Protein AF-A0A6A7KTM0-F1 (afdb_monomer_lite)
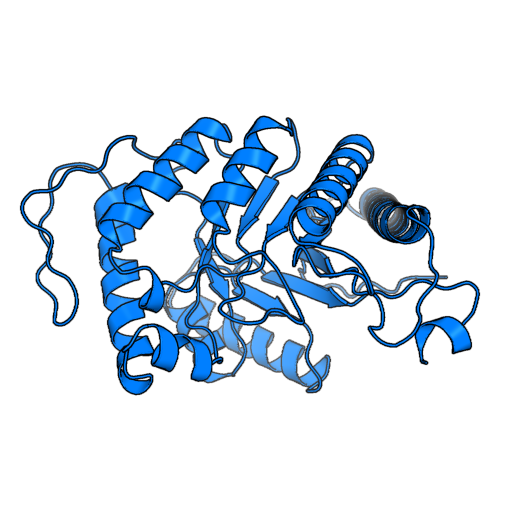
pLDDT: mean 84.03, std 19.93, range [20.64, 98.75]

Foldseek 3Di:
DDDDDDPDAEAEAEEADDDLPDQDDDLVQLLVSLLVQLVVQVVVCVVQVVPDPDDDRDHAYHYEDQLFDHVVGDSVVSLVSRVVSLLSNLVSPHAEYEYEADDPDNRTHPRPPVLVSQLVSLQVHDGHAYEHLEDQQLLPLALLVVLQSQQVSLVSNVLSYAYEYENDPPVVRCVVSVHHSVCSVVSRVQSVVNSLVQQCFAFDWDDDPRDTDDRDHHPPHHPDPSHRQYAYEDDDLVRLLVCLLVLHAYEYEADPVHDVRVVVSLVSSQVSNVVNVHPDRGHYYYYYHDFDDPDPVSRVD

Radius of gyration: 19.6 Å; chains: 1; bounding box: 48×55×48 Å

Secondary structure (DSSP, 8-state):
------SS--EEEEEEPPPTT-----THHHHHHHHHHHHHHHHHHHHHHTT-SS---PPPEEEEE--BPPTT--HHHHHHHHHHHHHHHHHHT-SEEEE----S-TTTB--S-HHHHHHHHHHH-SSSEEEEEEEEGGGSS-HHHHHHHHHHHHHHTTS-EEEEEE--S-HHHHHHTT--GGGHHHHHHHHHHHHHHHHH-S-EEEE-SS-EEEEE--SSPPSSSSSS-EEEE--SHHHHHHHHHTTPPEEEE--TTHHHHHHHHHHHHHHHHHHTT-STT--EEEEEEE---SSHHHHH-

Structure (mmCIF, N/CA/C/O backbone):
data_AF-A0A6A7KTM0-F1
#
_entry.id   AF-A0A6A7KTM0-F1
#
loop_
_atom_site.group_PDB
_atom_site.id
_atom_site.type_symbol
_atom_site.label_atom_id
_atom_site.label_alt_id
_atom_site.label_comp_id
_atom_site.label_asym_id
_atom_site.label_entity_id
_atom_site.label_seq_id
_atom_site.pdbx_PDB_ins_code
_atom_site.Cartn_x
_atom_site.Cartn_y
_atom_site.Cartn_z
_atom_site.occupancy
_atom_site.B_iso_or_equiv
_atom_site.auth_seq_id
_atom_site.auth_comp_id
_atom_site.auth_asym_id
_atom_site.auth_atom_id
_atom_site.pdbx_PDB_model_num
ATOM 1 N N . MET A 1 1 ? 16.188 -23.311 -17.136 1.00 28.25 1 MET A N 1
ATOM 2 C CA . MET A 1 1 ? 16.601 -22.855 -15.789 1.00 28.25 1 MET A CA 1
ATOM 3 C C . MET A 1 1 ? 15.693 -23.553 -14.777 1.00 28.25 1 MET A C 1
ATOM 5 O O . MET A 1 1 ? 14.488 -23.509 -14.976 1.00 28.25 1 MET A O 1
ATOM 9 N N . ARG A 1 2 ? 16.227 -24.317 -13.809 1.00 20.64 2 ARG A N 1
ATOM 10 C CA . ARG A 1 2 ? 15.419 -25.049 -12.807 1.00 20.64 2 ARG A CA 1
ATOM 11 C C . ARG A 1 2 ? 15.256 -24.177 -11.564 1.00 20.64 2 ARG A C 1
ATOM 13 O O . ARG A 1 2 ? 16.255 -23.696 -11.040 1.00 20.64 2 ARG A O 1
ATOM 20 N N . PHE A 1 3 ? 14.024 -23.993 -11.103 1.00 29.94 3 PHE A N 1
ATOM 21 C CA . PHE A 1 3 ? 13.733 -23.309 -9.847 1.00 29.94 3 PHE A CA 1
ATOM 22 C C . PHE A 1 3 ? 13.678 -24.334 -8.712 1.00 29.94 3 PHE A C 1
ATOM 24 O O . PHE A 1 3 ? 13.086 -25.397 -8.871 1.00 29.94 3 PHE A O 1
ATOM 31 N N . PHE A 1 4 ? 14.301 -24.022 -7.576 1.00 23.64 4 PHE A N 1
ATOM 32 C CA . PHE A 1 4 ? 14.143 -24.782 -6.337 1.00 23.64 4 PHE A CA 1
ATOM 33 C C . PHE A 1 4 ? 13.301 -23.947 -5.373 1.00 23.64 4 PHE A C 1
ATOM 35 O O . PHE A 1 4 ? 13.780 -22.959 -4.818 1.00 23.64 4 PHE A O 1
ATOM 42 N N . PHE A 1 5 ? 12.039 -24.332 -5.186 1.00 33.81 5 PHE A N 1
ATOM 43 C CA . PHE A 1 5 ? 11.147 -23.711 -4.210 1.00 33.81 5 PHE A CA 1
ATOM 44 C C . PHE A 1 5 ? 11.189 -24.518 -2.907 1.00 33.81 5 PHE A C 1
ATOM 46 O O . PHE A 1 5 ? 10.814 -25.689 -2.872 1.00 33.81 5 PHE A O 1
ATOM 53 N N . GLY A 1 6 ? 11.695 -23.910 -1.830 1.00 28.23 6 GLY A N 1
ATOM 54 C CA . GLY A 1 6 ? 11.685 -24.520 -0.497 1.00 28.23 6 GLY A CA 1
ATOM 55 C C . GLY A 1 6 ? 10.266 -24.613 0.096 1.00 28.23 6 GLY A C 1
ATOM 56 O O . GLY A 1 6 ? 9.361 -23.919 -0.358 1.00 28.23 6 GLY A O 1
ATOM 57 N N . PRO A 1 7 ? 10.048 -25.409 1.158 1.00 26.20 7 PRO A N 1
ATOM 58 C CA . PRO A 1 7 ? 8.715 -25.716 1.705 1.00 26.20 7 PRO A CA 1
ATOM 59 C C . PRO A 1 7 ? 8.007 -24.557 2.449 1.00 26.20 7 PRO A C 1
ATOM 61 O O . PRO A 1 7 ? 6.988 -24.777 3.107 1.00 26.20 7 PRO A O 1
ATOM 64 N N . ARG A 1 8 ? 8.527 -23.321 2.396 1.00 31.52 8 ARG A N 1
ATOM 65 C CA . ARG A 1 8 ? 8.018 -22.169 3.167 1.00 31.52 8 ARG A CA 1
ATOM 66 C C . ARG A 1 8 ? 7.012 -21.345 2.339 1.00 31.52 8 ARG A C 1
ATOM 68 O O . ARG A 1 8 ? 7.234 -21.096 1.161 1.00 31.52 8 ARG A O 1
ATOM 75 N N . ARG A 1 9 ? 5.916 -20.895 2.972 1.00 34.28 9 ARG A N 1
ATOM 76 C CA . ARG A 1 9 ? 4.866 -20.045 2.370 1.00 34.28 9 ARG A CA 1
ATOM 77 C C . ARG A 1 9 ? 5.417 -18.667 1.985 1.00 34.28 9 ARG A C 1
ATOM 79 O O . ARG A 1 9 ? 5.757 -17.889 2.876 1.00 34.28 9 ARG A O 1
ATOM 86 N N . PHE A 1 10 ? 5.433 -18.360 0.692 1.00 32.88 10 PHE A N 1
ATOM 87 C CA . PHE A 1 10 ? 5.692 -17.025 0.154 1.00 32.88 10 PHE A CA 1
ATOM 88 C C . PHE A 1 10 ? 4.704 -16.747 -0.973 1.00 32.88 10 PHE A C 1
ATOM 90 O O . PHE A 1 10 ? 4.411 -17.648 -1.747 1.00 32.88 10 PHE A O 1
ATOM 97 N N . HIS A 1 11 ? 4.228 -15.514 -1.099 1.00 38.28 11 HIS A N 1
ATOM 98 C CA . HIS A 1 11 ? 3.682 -15.018 -2.358 1.00 38.28 11 HIS A CA 1
ATOM 99 C C . HIS A 1 11 ? 4.788 -14.226 -3.061 1.00 38.28 11 HIS A C 1
ATOM 101 O O . HIS A 1 11 ? 5.391 -13.343 -2.443 1.00 38.28 11 HIS A O 1
ATOM 107 N N . LEU A 1 12 ? 5.098 -14.564 -4.314 1.00 45.56 12 LEU A N 1
ATOM 108 C CA . LEU A 1 12 ? 6.232 -13.988 -5.032 1.00 45.56 12 LEU A CA 1
ATOM 109 C C . LEU A 1 12 ? 5.765 -12.808 -5.877 1.00 45.56 12 LEU A C 1
ATOM 111 O O . LEU A 1 12 ? 4.968 -12.951 -6.801 1.00 45.56 12 LEU A O 1
ATOM 115 N N . ILE A 1 13 ? 6.300 -11.634 -5.573 1.00 47.12 13 ILE A N 1
ATOM 116 C CA . ILE A 1 13 ? 6.069 -10.432 -6.360 1.00 47.12 13 ILE A CA 1
ATOM 117 C C . ILE A 1 13 ? 7.341 -10.127 -7.126 1.00 47.12 13 ILE A C 1
ATOM 119 O O . ILE A 1 13 ? 8.400 -9.876 -6.545 1.00 47.12 13 ILE A O 1
ATOM 123 N N . LEU A 1 14 ? 7.218 -10.124 -8.442 1.00 49.28 14 LEU A N 1
ATOM 124 C CA . LEU A 1 14 ? 8.315 -9.847 -9.340 1.00 49.28 14 LEU A CA 1
ATOM 125 C C . LEU A 1 14 ? 8.419 -8.350 -9.553 1.00 49.28 14 LEU A C 1
ATOM 127 O O . LEU A 1 14 ? 7.515 -7.695 -10.069 1.00 49.28 14 LEU A O 1
ATOM 131 N N . SER A 1 15 ? 9.539 -7.791 -9.111 1.00 37.72 15 SER A N 1
ATOM 132 C CA . SER A 1 15 ? 9.877 -6.418 -9.435 1.00 37.72 15 SER A CA 1
ATOM 133 C C . SER A 1 15 ? 10.734 -6.420 -10.681 1.00 37.72 15 SER A C 1
ATOM 135 O O . SER A 1 15 ? 11.902 -6.799 -10.642 1.00 37.72 15 SER A O 1
ATOM 137 N N . LEU A 1 16 ?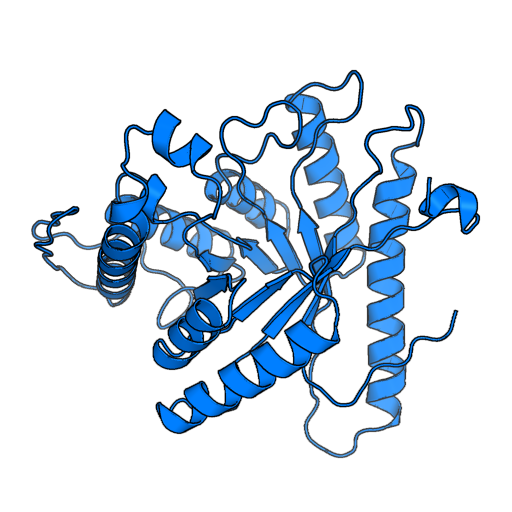 10.125 -5.985 -11.776 1.00 37.72 16 LEU A N 1
ATOM 138 C CA . LEU A 1 16 ? 10.820 -5.725 -13.023 1.00 37.72 16 LEU A CA 1
ATOM 139 C C . LEU A 1 16 ? 11.426 -4.325 -12.914 1.00 37.72 16 LEU A C 1
ATOM 141 O O . LEU A 1 16 ? 10.749 -3.325 -13.134 1.00 37.72 16 LEU A O 1
ATOM 145 N N . SER A 1 17 ? 12.687 -4.250 -12.495 1.00 31.83 17 SER A N 1
ATOM 146 C CA . SER A 1 17 ? 13.464 -3.008 -12.529 1.00 31.83 17 SER A CA 1
ATOM 147 C C . SER A 1 17 ? 14.400 -3.067 -13.730 1.00 31.83 17 SER A C 1
ATOM 149 O O . SER A 1 17 ? 15.078 -4.070 -13.922 1.00 31.83 17 SER A O 1
ATOM 151 N N . LYS A 1 18 ? 14.449 -2.009 -14.546 1.00 40.31 18 LYS A N 1
ATOM 152 C CA . LYS A 1 18 ? 15.498 -1.846 -15.565 1.00 40.31 18 LYS A CA 1
ATOM 153 C C . LYS A 1 18 ? 16.697 -1.147 -14.919 1.00 40.31 18 LYS A C 1
ATOM 155 O O . LYS A 1 18 ? 16.496 -0.247 -14.103 1.00 40.31 18 LYS A O 1
ATOM 160 N N . ASP A 1 19 ? 17.915 -1.564 -15.258 1.00 32.12 19 ASP A N 1
ATOM 161 C CA . ASP A 1 19 ? 19.127 -0.835 -14.873 1.00 32.12 19 ASP A CA 1
ATOM 162 C C . ASP A 1 19 ? 19.066 0.577 -15.485 1.00 32.12 19 ASP A C 1
ATOM 164 O O . ASP A 1 19 ? 18.776 0.746 -16.673 1.00 32.12 19 ASP A O 1
ATOM 168 N N . ALA A 1 20 ? 19.286 1.603 -14.663 1.00 30.42 20 ALA A N 1
ATOM 169 C CA . ALA A 1 20 ? 19.178 3.010 -15.044 1.00 30.42 20 ALA A CA 1
ATOM 170 C C . ALA A 1 20 ? 20.335 3.490 -15.946 1.00 30.42 20 ALA A C 1
ATOM 172 O O . ALA A 1 20 ? 20.411 4.677 -16.251 1.00 30.42 20 ALA A O 1
ATOM 173 N N . ARG A 1 21 ? 21.253 2.597 -16.351 1.00 30.75 21 ARG A N 1
ATOM 174 C CA . ARG A 1 21 ? 22.504 2.953 -17.041 1.00 30.75 21 ARG A CA 1
ATOM 175 C C . ARG A 1 21 ? 22.597 2.538 -18.512 1.00 30.75 21 ARG A C 1
ATOM 177 O O . ARG A 1 21 ? 23.619 2.825 -19.132 1.00 30.75 21 ARG A O 1
ATOM 184 N N . ARG A 1 22 ? 21.581 1.890 -19.105 1.00 33.97 22 ARG A N 1
ATOM 185 C CA . ARG A 1 22 ? 21.611 1.505 -20.535 1.00 33.97 22 ARG A CA 1
ATOM 186 C C . ARG A 1 22 ? 20.368 1.954 -21.312 1.00 33.97 22 ARG A C 1
ATOM 188 O O . ARG A 1 22 ? 19.240 1.532 -21.065 1.00 33.97 22 ARG A O 1
ATOM 195 N N . SER A 1 23 ? 20.631 2.801 -22.303 1.00 36.06 23 SER A N 1
ATOM 196 C CA . SER A 1 23 ? 19.731 3.750 -22.966 1.00 36.06 23 SER A CA 1
ATOM 197 C C . SER A 1 23 ? 18.891 3.208 -24.136 1.00 36.06 23 SER A C 1
ATOM 199 O O . SER A 1 23 ? 18.297 3.983 -24.880 1.00 36.06 23 SER A O 1
ATOM 201 N N . SER A 1 24 ? 18.780 1.894 -24.353 1.00 31.72 24 SER A N 1
ATOM 202 C CA . SER A 1 24 ? 18.083 1.382 -25.550 1.00 31.72 24 SER A CA 1
ATOM 203 C C . SER A 1 24 ? 17.543 -0.040 -25.397 1.00 31.72 24 SER A C 1
ATOM 205 O O . SER A 1 24 ? 18.042 -0.980 -25.998 1.00 31.72 24 SER A O 1
ATOM 207 N N . ILE A 1 25 ? 16.472 -0.227 -24.614 1.00 39.62 25 ILE A N 1
ATOM 208 C CA . ILE A 1 25 ? 15.759 -1.518 -24.599 1.00 39.62 25 ILE A CA 1
ATOM 209 C C . ILE A 1 25 ? 14.253 -1.332 -24.797 1.00 39.62 25 ILE A C 1
ATOM 211 O O . ILE A 1 25 ? 13.555 -0.786 -23.937 1.00 39.62 25 ILE A O 1
ATOM 215 N N . CYS A 1 26 ? 13.811 -1.853 -25.943 1.00 37.91 26 CYS A N 1
ATOM 216 C CA . CYS A 1 26 ? 12.475 -1.980 -26.527 1.00 37.91 26 CYS A CA 1
ATOM 217 C C . CYS A 1 26 ? 11.321 -2.232 -25.510 1.00 37.91 26 CYS A C 1
ATOM 219 O O . CYS A 1 26 ? 11.542 -2.863 -24.464 1.00 37.91 26 CYS A O 1
ATOM 221 N N . PRO A 1 27 ? 10.074 -1.785 -25.799 1.00 44.16 27 PRO A N 1
ATOM 222 C CA . PRO A 1 27 ? 8.857 -2.116 -25.031 1.00 44.16 27 PRO A CA 1
ATOM 223 C C . PRO A 1 27 ? 8.676 -3.614 -24.720 1.00 44.16 27 PRO A C 1
ATOM 225 O O . PRO A 1 27 ? 8.044 -3.985 -23.728 1.00 44.16 27 PRO A O 1
ATOM 228 N N . THR A 1 28 ? 9.300 -4.480 -25.521 1.00 54.97 28 THR A N 1
ATOM 229 C CA . THR A 1 28 ? 9.311 -5.937 -25.359 1.00 54.97 28 THR A CA 1
ATOM 230 C C . THR A 1 28 ? 9.943 -6.424 -24.055 1.00 54.97 28 THR A C 1
ATOM 232 O O . THR A 1 28 ? 9.532 -7.463 -23.562 1.00 54.97 28 THR A O 1
ATOM 235 N N . ALA A 1 29 ? 10.885 -5.709 -23.431 1.00 55.16 29 ALA A N 1
ATOM 236 C CA . ALA A 1 29 ? 11.559 -6.232 -22.232 1.00 55.16 29 ALA A CA 1
ATOM 237 C C . ALA A 1 29 ? 10.665 -6.297 -20.980 1.00 55.16 29 ALA A C 1
ATOM 239 O O . ALA A 1 29 ? 10.783 -7.228 -20.189 1.00 55.16 29 ALA A O 1
ATOM 240 N N . GLY A 1 30 ? 9.742 -5.345 -20.804 1.00 57.53 30 GLY A N 1
ATOM 241 C CA . GLY A 1 30 ? 8.775 -5.423 -19.700 1.00 57.53 30 GLY A CA 1
ATOM 242 C C . GLY A 1 30 ? 7.790 -6.579 -19.903 1.00 57.53 30 GLY A C 1
ATOM 243 O O . GLY A 1 30 ? 7.535 -7.352 -18.986 1.00 57.53 30 GLY A O 1
ATOM 244 N N . HIS A 1 31 ? 7.355 -6.767 -21.147 1.00 64.94 31 HIS A N 1
ATOM 245 C CA . HIS A 1 31 ? 6.562 -7.908 -21.596 1.00 64.94 31 HIS A CA 1
ATOM 246 C C . HIS A 1 31 ? 7.307 -9.245 -21.398 1.00 64.94 31 HIS A C 1
ATOM 248 O O . HIS A 1 31 ? 6.727 -10.209 -20.918 1.00 64.94 31 HIS A O 1
ATOM 254 N N . ILE A 1 32 ? 8.613 -9.323 -21.664 1.00 66.94 32 ILE A N 1
ATOM 255 C CA . ILE A 1 32 ? 9.415 -10.525 -21.370 1.00 66.94 32 ILE A CA 1
ATOM 256 C C . ILE A 1 32 ? 9.392 -10.839 -19.869 1.00 66.94 32 ILE A C 1
ATOM 258 O O . ILE A 1 32 ? 9.163 -11.983 -19.486 1.00 66.94 32 ILE A O 1
ATOM 262 N N . GLY A 1 33 ? 9.564 -9.826 -19.017 1.00 65.44 33 GLY A N 1
ATOM 263 C CA . GLY A 1 33 ? 9.509 -9.997 -17.567 1.00 65.44 33 GLY A CA 1
ATOM 264 C C . GLY A 1 33 ? 8.152 -10.492 -17.054 1.00 65.44 33 GLY A C 1
ATOM 265 O O . GLY A 1 33 ? 8.099 -11.389 -16.214 1.00 65.44 33 GLY A O 1
ATOM 266 N N . VAL A 1 34 ? 7.048 -9.951 -17.579 1.00 69.62 34 VAL A N 1
ATOM 267 C CA . VAL A 1 34 ? 5.689 -10.393 -17.218 1.00 69.62 34 VAL A CA 1
ATOM 268 C C . VAL A 1 34 ? 5.432 -11.818 -17.723 1.00 69.62 34 VAL A C 1
ATOM 270 O O . VAL A 1 34 ? 4.879 -12.638 -16.994 1.00 69.62 34 VAL A O 1
ATOM 273 N N . ARG A 1 35 ? 5.891 -12.166 -18.929 1.00 71.50 35 ARG A N 1
ATOM 274 C CA . ARG A 1 35 ? 5.770 -13.531 -19.454 1.00 71.50 35 ARG A CA 1
ATOM 275 C C . ARG A 1 35 ? 6.557 -14.534 -18.610 1.00 71.50 35 ARG A C 1
ATOM 277 O O . ARG A 1 35 ? 6.021 -15.579 -18.257 1.00 71.50 35 ARG A O 1
ATOM 284 N N . PHE A 1 36 ? 7.780 -14.186 -18.217 1.00 74.38 36 PHE A N 1
ATOM 285 C CA . PHE A 1 36 ? 8.592 -14.994 -17.308 1.00 74.38 36 PHE A CA 1
ATOM 286 C C . PHE A 1 36 ? 7.880 -15.235 -15.968 1.00 74.38 36 PHE A C 1
ATOM 288 O O . PHE A 1 36 ? 7.900 -16.345 -15.439 1.00 74.38 36 PHE A O 1
ATOM 295 N N . ALA A 1 37 ? 7.206 -14.213 -15.434 1.00 71.94 37 ALA A N 1
ATOM 296 C CA . ALA A 1 37 ? 6.430 -14.324 -14.203 1.00 71.94 37 ALA A CA 1
ATOM 297 C C . ALA A 1 37 ? 5.289 -15.348 -14.307 1.00 71.94 37 ALA A C 1
ATOM 299 O O . ALA A 1 37 ? 5.075 -16.145 -13.392 1.00 71.94 37 ALA A O 1
ATOM 300 N N . VAL A 1 38 ? 4.585 -15.346 -15.437 1.00 75.19 38 VAL A N 1
ATOM 301 C CA . VAL A 1 38 ? 3.502 -16.291 -15.733 1.00 75.19 38 VAL A CA 1
ATOM 302 C C . VAL A 1 38 ? 4.041 -17.705 -15.941 1.00 75.19 38 VAL A C 1
ATOM 304 O O . VAL A 1 38 ? 3.476 -18.661 -15.419 1.00 75.19 38 VAL A O 1
ATOM 307 N N . GLU A 1 39 ? 5.160 -17.856 -16.648 1.00 78.56 39 GLU A N 1
ATOM 308 C CA . GLU A 1 39 ? 5.813 -19.156 -16.834 1.00 78.56 39 GLU A CA 1
ATOM 309 C C . GLU A 1 39 ? 6.276 -19.751 -15.493 1.00 78.56 39 GLU A C 1
ATOM 311 O O . GLU A 1 39 ? 6.077 -20.942 -15.252 1.00 78.56 39 GLU A O 1
ATOM 316 N N . ALA A 1 40 ? 6.809 -18.927 -14.583 1.00 73.88 40 ALA A N 1
ATOM 317 C CA . ALA A 1 40 ? 7.173 -19.354 -13.231 1.00 73.88 40 ALA A CA 1
ATOM 318 C C . ALA A 1 40 ? 5.954 -19.809 -12.406 1.00 73.88 40 ALA A C 1
ATOM 320 O O . ALA A 1 40 ? 6.035 -20.830 -11.720 1.00 73.88 40 ALA A O 1
ATOM 321 N N . ARG A 1 41 ? 4.824 -19.092 -12.504 1.00 77.25 41 ARG A N 1
ATOM 322 C CA . ARG A 1 41 ? 3.546 -19.476 -11.881 1.00 77.25 41 ARG A CA 1
ATOM 323 C C . ARG A 1 41 ? 3.053 -20.826 -12.398 1.00 77.25 41 ARG A C 1
ATOM 325 O O . ARG A 1 41 ? 2.811 -21.729 -11.607 1.00 77.25 41 ARG A O 1
ATOM 332 N N . ASN A 1 42 ? 2.976 -20.988 -13.718 1.00 78.06 42 ASN A N 1
ATOM 333 C CA . ASN A 1 42 ? 2.488 -22.224 -14.332 1.00 78.06 42 ASN A CA 1
ATOM 334 C C . ASN A 1 42 ? 3.386 -23.423 -13.984 1.00 78.06 42 ASN A C 1
ATOM 336 O O . ASN A 1 42 ? 2.887 -24.501 -13.676 1.00 78.06 42 ASN A O 1
ATOM 340 N N . ALA A 1 43 ? 4.710 -23.229 -13.967 1.00 76.44 43 ALA A N 1
ATOM 341 C CA . ALA A 1 43 ? 5.650 -24.271 -13.561 1.00 76.44 43 ALA A CA 1
ATOM 342 C C . ALA A 1 43 ? 5.467 -24.689 -12.090 1.00 76.44 43 ALA A C 1
ATOM 344 O O . ALA A 1 43 ? 5.566 -25.878 -11.778 1.00 76.44 43 ALA A O 1
ATOM 345 N N . TYR A 1 44 ? 5.190 -23.732 -11.196 1.00 74.38 44 TYR A N 1
ATOM 346 C CA . TYR A 1 44 ? 4.871 -24.017 -9.797 1.00 74.38 44 TYR A CA 1
ATOM 347 C C . TYR A 1 44 ? 3.579 -24.834 -9.672 1.00 74.38 44 TYR A C 1
ATOM 349 O O . TYR A 1 44 ? 3.581 -25.873 -9.009 1.00 74.38 44 TYR A O 1
ATOM 357 N N . ASP A 1 45 ? 2.506 -24.404 -10.341 1.00 72.94 45 ASP A N 1
ATOM 358 C CA . ASP A 1 45 ? 1.204 -25.079 -10.298 1.00 72.94 45 ASP A CA 1
ATOM 359 C C . ASP A 1 45 ? 1.302 -26.525 -10.818 1.00 72.94 45 ASP A C 1
ATOM 361 O O . ASP A 1 45 ? 0.788 -27.450 -10.185 1.00 72.94 45 ASP A O 1
ATOM 365 N N . ASP A 1 46 ? 2.032 -26.751 -11.915 1.00 72.38 46 ASP A N 1
ATOM 366 C CA . ASP A 1 46 ? 2.268 -28.082 -12.487 1.00 72.38 46 ASP A CA 1
ATOM 367 C C . ASP A 1 46 ? 3.050 -29.010 -11.541 1.00 72.38 46 ASP A C 1
ATOM 369 O O . ASP A 1 46 ? 2.759 -30.208 -11.443 1.00 72.38 46 ASP A O 1
ATOM 373 N N . GLU A 1 47 ? 4.069 -28.491 -10.849 1.00 68.50 47 GLU A N 1
ATOM 374 C CA . GLU A 1 47 ? 4.851 -29.269 -9.883 1.00 68.50 47 GLU A CA 1
ATOM 375 C C . GLU A 1 47 ? 4.038 -29.579 -8.616 1.00 68.50 47 GLU A C 1
ATOM 377 O O . GLU A 1 47 ? 4.140 -30.685 -8.073 1.00 68.50 47 GLU A O 1
ATOM 382 N N . HIS A 1 48 ? 3.210 -28.637 -8.155 1.00 63.25 48 HIS A N 1
ATOM 383 C CA . HIS A 1 48 ? 2.432 -28.774 -6.923 1.00 63.25 48 HIS A CA 1
ATOM 384 C C . HIS A 1 48 ? 1.186 -29.655 -7.095 1.00 63.25 48 HIS A C 1
ATOM 386 O O . HIS A 1 48 ? 0.907 -30.501 -6.236 1.00 63.25 48 HIS A O 1
ATOM 392 N N . ASN A 1 49 ? 0.487 -29.543 -8.229 1.00 58.50 49 ASN A N 1
ATOM 393 C CA . ASN A 1 49 ? -0.658 -30.397 -8.566 1.00 58.50 49 ASN A CA 1
ATOM 394 C C . ASN A 1 49 ? -0.253 -31.867 -8.755 1.00 58.50 49 ASN A C 1
ATOM 396 O O . ASN A 1 49 ? -1.034 -32.764 -8.454 1.00 58.50 49 ASN A O 1
ATOM 400 N N . ARG A 1 50 ? 0.988 -32.145 -9.179 1.00 55.66 50 ARG A N 1
ATOM 401 C CA . ARG A 1 50 ? 1.519 -33.520 -9.248 1.00 55.66 50 ARG A CA 1
ATOM 402 C C . ARG A 1 50 ? 1.870 -34.124 -7.883 1.00 55.66 50 ARG A C 1
ATOM 404 O O . ARG A 1 50 ? 2.087 -35.331 -7.812 1.00 55.66 50 ARG A O 1
ATOM 411 N N . ARG A 1 51 ? 1.977 -33.319 -6.817 1.00 52.25 51 ARG A N 1
ATOM 412 C CA . ARG A 1 51 ? 2.527 -33.740 -5.513 1.00 52.25 51 ARG A CA 1
ATOM 413 C C . ARG A 1 51 ? 1.537 -33.748 -4.342 1.00 52.25 51 ARG A C 1
ATOM 415 O O . ARG A 1 51 ? 1.926 -34.210 -3.273 1.00 52.25 51 ARG A O 1
ATOM 422 N N . SER A 1 52 ? 0.303 -33.258 -4.483 1.00 45.44 52 SER A N 1
ATOM 423 C CA . SER A 1 52 ? -0.579 -33.015 -3.327 1.00 45.44 52 SER A CA 1
ATOM 424 C C . SER A 1 52 ? -1.884 -33.829 -3.339 1.00 45.44 52 SER A C 1
ATOM 426 O O . SER A 1 52 ? -2.743 -33.664 -4.196 1.00 45.44 52 SER A O 1
ATOM 428 N N . SER A 1 53 ? -2.046 -34.684 -2.320 1.00 43.28 53 SER A N 1
ATOM 429 C CA . SER A 1 53 ? -3.302 -35.330 -1.894 1.00 43.28 53 SER A CA 1
ATOM 430 C C . SER A 1 53 ? -3.827 -34.745 -0.564 1.00 43.28 53 SER A C 1
ATOM 432 O O . SER A 1 53 ? -4.504 -35.428 0.199 1.00 43.28 53 SER A O 1
ATOM 434 N N . GLY A 1 54 ? -3.489 -33.487 -0.253 1.00 42.09 54 GLY A N 1
ATOM 435 C CA . GLY A 1 54 ? -3.893 -32.775 0.966 1.00 42.09 54 GLY A CA 1
ATOM 436 C C . GLY A 1 54 ? -3.616 -31.268 0.867 1.00 42.09 54 GLY A C 1
ATOM 437 O O . GLY A 1 54 ? -2.631 -30.885 0.245 1.00 42.09 54 GLY A O 1
ATOM 438 N N . GLU A 1 55 ? -4.528 -30.461 1.433 1.00 43.25 55 GLU A N 1
ATOM 439 C CA . GLU A 1 55 ? -4.619 -28.981 1.450 1.00 43.25 55 GLU A CA 1
ATOM 440 C C . GLU A 1 55 ? -3.787 -28.217 0.401 1.00 43.25 55 GLU A C 1
ATOM 442 O O . GLU A 1 55 ? -2.602 -27.936 0.586 1.00 43.25 55 GLU A O 1
ATOM 447 N N . CYS A 1 56 ? -4.459 -27.798 -0.676 1.00 36.41 56 CYS A N 1
ATOM 448 C CA . CYS A 1 56 ? -3.908 -26.948 -1.730 1.00 36.41 56 CYS A CA 1
ATOM 449 C C . CYS A 1 56 ? -3.372 -25.625 -1.146 1.00 36.41 56 CYS A C 1
ATOM 451 O O . CYS A 1 56 ? -4.135 -24.749 -0.731 1.00 36.41 56 CYS A O 1
ATOM 453 N N . ARG A 1 57 ? -2.043 -25.469 -1.095 1.00 56.50 57 ARG A N 1
ATOM 454 C CA . ARG A 1 57 ? -1.386 -24.219 -0.691 1.00 56.50 57 ARG A CA 1
ATOM 455 C C . ARG A 1 57 ? -1.228 -23.329 -1.922 1.00 56.50 57 ARG A C 1
ATOM 457 O O . ARG A 1 57 ? -0.269 -23.474 -2.668 1.00 56.50 57 ARG A O 1
ATOM 464 N N . VAL A 1 58 ? -2.169 -22.411 -2.127 1.00 63.97 58 VAL A N 1
ATOM 465 C CA . VAL A 1 58 ? -2.147 -21.492 -3.275 1.00 63.97 58 VAL A CA 1
ATOM 466 C C . VAL A 1 58 ? -1.077 -20.412 -3.075 1.00 63.97 58 VAL A C 1
ATOM 468 O O . VAL A 1 58 ? -1.121 -19.644 -2.111 1.00 63.97 58 VAL A O 1
ATOM 471 N N . MET A 1 59 ? -0.115 -20.347 -3.996 1.00 76.94 59 MET A N 1
ATOM 472 C CA . MET A 1 59 ? 0.872 -19.272 -4.102 1.00 76.94 59 MET A CA 1
ATOM 473 C C . MET A 1 59 ? 0.380 -18.245 -5.125 1.00 76.94 59 MET A C 1
ATOM 475 O O . MET A 1 59 ? -0.110 -18.614 -6.185 1.00 76.94 59 MET A O 1
ATOM 479 N N . HIS A 1 60 ? 0.509 -16.954 -4.811 1.00 83.94 60 HIS A N 1
ATOM 480 C CA . HIS A 1 60 ? 0.135 -15.880 -5.741 1.00 83.94 60 HIS A CA 1
ATOM 481 C C . HIS A 1 60 ? 1.389 -15.275 -6.353 1.00 83.94 60 HIS A C 1
ATOM 483 O O . HIS A 1 60 ? 2.347 -14.982 -5.627 1.00 83.94 60 HIS A O 1
ATOM 489 N N . PHE A 1 61 ? 1.346 -15.061 -7.665 1.00 89.19 61 PHE A N 1
ATOM 490 C CA . PHE A 1 61 ? 2.397 -14.406 -8.428 1.00 89.19 61 PHE A CA 1
ATOM 491 C C . PHE A 1 61 ? 1.902 -13.058 -8.937 1.00 89.19 61 PHE A C 1
ATOM 493 O O . PHE A 1 61 ? 0.868 -12.956 -9.599 1.00 89.19 61 PHE A O 1
ATOM 500 N N . GLY A 1 62 ? 2.652 -12.008 -8.620 1.00 90.19 62 GLY A N 1
ATOM 501 C CA . GLY A 1 62 ? 2.298 -10.643 -8.988 1.00 90.19 62 GLY A CA 1
ATOM 502 C C . GLY A 1 62 ? 3.461 -9.836 -9.518 1.00 90.19 62 GLY A C 1
ATOM 503 O O . GLY A 1 62 ? 4.608 -10.282 -9.512 1.00 90.19 62 GLY A O 1
ATOM 504 N N . MET A 1 63 ? 3.158 -8.607 -9.920 1.00 91.94 63 MET A N 1
ATOM 505 C CA . MET A 1 63 ? 4.165 -7.614 -10.275 1.00 91.94 63 MET A CA 1
ATOM 506 C C . MET A 1 63 ? 4.248 -6.500 -9.237 1.00 91.94 63 MET A C 1
ATOM 508 O O . MET A 1 63 ? 3.252 -6.153 -8.606 1.00 91.94 63 MET A O 1
ATOM 512 N N . PHE A 1 64 ? 5.429 -5.908 -9.098 1.00 92.62 64 PHE A N 1
ATOM 513 C CA . PHE A 1 64 ? 5.640 -4.677 -8.344 1.00 92.62 64 PHE A CA 1
ATOM 514 C C . PHE A 1 64 ? 5.919 -3.523 -9.305 1.00 92.62 64 PHE A C 1
ATOM 516 O O . PHE A 1 64 ? 6.844 -3.607 -10.116 1.00 92.62 64 PHE A O 1
ATOM 523 N N . MET A 1 65 ? 5.150 -2.445 -9.190 1.00 93.06 65 MET A N 1
ATOM 524 C CA . MET A 1 65 ? 5.157 -1.320 -10.114 1.00 93.06 65 MET A CA 1
ATOM 525 C C . MET A 1 65 ? 5.552 -0.022 -9.423 1.00 93.06 65 MET A C 1
ATOM 527 O O . MET A 1 65 ? 4.933 0.401 -8.448 1.00 93.06 65 MET A O 1
ATOM 531 N N . GLU A 1 66 ? 6.548 0.651 -9.996 1.00 90.88 66 GLU A N 1
ATOM 532 C CA . GLU A 1 66 ? 6.966 1.986 -9.563 1.00 90.88 66 GLU A CA 1
ATOM 533 C C . GLU A 1 66 ? 6.537 3.090 -10.540 1.00 90.88 66 GLU A C 1
ATOM 535 O O . GLU A 1 66 ? 6.656 4.252 -10.185 1.00 90.88 66 GLU A O 1
ATOM 540 N N . PHE A 1 67 ? 6.057 2.776 -11.753 1.00 91.19 67 PHE A N 1
ATOM 541 C CA . PHE A 1 67 ? 5.823 3.771 -12.819 1.00 91.19 67 PHE A CA 1
ATOM 542 C C . PHE A 1 67 ? 7.052 4.686 -12.999 1.00 91.19 67 PHE A C 1
ATOM 544 O O . PHE A 1 67 ? 7.029 5.889 -12.729 1.00 91.19 67 PHE A O 1
ATOM 551 N N . GLY A 1 68 ? 8.178 4.061 -13.344 1.00 85.75 68 GLY A N 1
ATOM 552 C CA . GLY A 1 68 ? 9.474 4.727 -13.415 1.00 85.75 68 GLY A CA 1
ATOM 553 C C . GLY A 1 68 ? 9.705 5.505 -14.707 1.00 85.75 68 GLY A C 1
ATOM 554 O O . GLY A 1 68 ? 9.065 5.256 -15.728 1.00 85.75 68 GLY A O 1
ATOM 555 N N . PHE A 1 69 ? 10.663 6.430 -14.670 1.00 78.38 69 PHE A N 1
ATOM 556 C CA . PHE A 1 69 ? 11.110 7.140 -15.865 1.00 78.38 69 PHE A CA 1
ATOM 557 C C . PHE A 1 69 ? 12.036 6.268 -16.714 1.00 78.38 69 PHE A C 1
ATOM 559 O O . PHE A 1 69 ? 12.948 5.616 -16.205 1.00 78.38 69 PHE A O 1
ATOM 566 N N . ARG A 1 70 ? 11.838 6.312 -18.034 1.00 71.06 70 ARG A N 1
ATOM 567 C CA . ARG A 1 70 ? 12.878 5.940 -18.999 1.00 71.06 70 ARG A CA 1
ATOM 568 C C . ARG A 1 70 ? 13.746 7.154 -19.293 1.00 71.06 70 ARG A C 1
ATOM 570 O O . ARG A 1 70 ? 13.260 8.284 -19.261 1.00 71.06 70 ARG A O 1
ATOM 577 N N . GLU A 1 71 ? 15.001 6.914 -19.646 1.00 69.12 71 GLU A N 1
ATOM 578 C CA . GLU A 1 71 ? 15.881 7.959 -20.163 1.00 69.12 71 GLU A CA 1
ATOM 579 C C . GLU A 1 71 ? 15.232 8.660 -21.372 1.00 69.12 71 GLU A C 1
ATOM 581 O O . GLU A 1 71 ? 14.694 8.005 -22.268 1.00 69.12 71 GLU A O 1
ATOM 586 N N . GLY A 1 72 ? 15.192 9.997 -21.341 1.00 72.94 72 GLY A N 1
ATOM 587 C CA . GLY A 1 72 ? 14.495 10.825 -22.336 1.00 72.94 72 GLY A CA 1
ATOM 588 C C . GLY A 1 72 ? 12.957 10.766 -22.294 1.00 72.94 72 GLY A C 1
ATOM 589 O O . GLY A 1 72 ? 12.300 11.357 -23.150 1.00 72.94 72 GLY A O 1
ATOM 590 N N . GLY A 1 73 ? 12.362 10.051 -21.334 1.00 77.56 73 GLY A N 1
ATOM 591 C CA . GLY A 1 73 ? 10.914 9.953 -21.142 1.00 77.56 73 GLY A CA 1
ATOM 592 C C . GLY A 1 73 ? 10.318 11.105 -20.325 1.00 77.56 73 GLY A C 1
ATOM 593 O O . GLY A 1 73 ? 11.025 11.858 -19.661 1.00 77.56 73 GLY A O 1
ATOM 594 N N . ASN A 1 74 ? 8.988 11.219 -20.343 1.00 88.81 74 ASN A N 1
ATOM 595 C CA . ASN A 1 74 ? 8.221 12.160 -19.520 1.00 88.81 74 ASN A CA 1
ATOM 596 C C . ASN A 1 74 ? 7.169 11.417 -18.677 1.00 88.81 74 ASN A C 1
ATOM 598 O O . ASN A 1 74 ? 6.972 10.210 -18.837 1.00 88.81 74 ASN A O 1
ATOM 602 N N . SER A 1 75 ? 6.472 12.138 -17.794 1.00 91.69 75 SER A N 1
ATOM 603 C CA . SER A 1 75 ? 5.507 11.525 -16.877 1.00 91.69 75 SER A CA 1
ATOM 604 C C . SER A 1 75 ? 4.348 10.827 -17.589 1.00 91.69 75 SER A C 1
ATOM 606 O O . SER A 1 75 ? 3.942 9.747 -17.171 1.00 91.69 75 SER A O 1
ATOM 608 N N . ALA A 1 76 ? 3.842 11.398 -18.686 1.00 92.88 76 ALA A N 1
ATOM 609 C CA . ALA A 1 76 ? 2.758 10.790 -19.458 1.00 92.88 76 ALA A CA 1
ATOM 610 C C . ALA A 1 76 ? 3.181 9.433 -20.038 1.00 92.88 76 ALA A C 1
ATOM 612 O O . ALA A 1 76 ? 2.435 8.459 -19.955 1.00 92.88 76 ALA A O 1
ATOM 613 N N . ARG A 1 77 ? 4.411 9.347 -20.554 1.00 90.31 77 ARG A N 1
ATOM 614 C CA . ARG A 1 77 ? 4.980 8.096 -21.056 1.00 90.31 77 ARG A CA 1
ATOM 615 C C . ARG A 1 77 ? 5.165 7.056 -19.949 1.00 90.31 77 ARG A C 1
ATOM 617 O O . ARG A 1 77 ? 4.864 5.893 -20.183 1.00 90.31 77 ARG A O 1
ATOM 624 N N . ALA A 1 78 ? 5.607 7.460 -18.756 1.00 90.88 78 ALA A N 1
ATOM 625 C CA . ALA A 1 78 ? 5.737 6.548 -17.616 1.00 90.88 78 ALA A CA 1
ATOM 626 C C . ALA A 1 78 ? 4.386 5.921 -17.217 1.00 90.88 78 ALA A C 1
ATOM 628 O O . ALA A 1 78 ? 4.322 4.726 -16.930 1.00 90.88 78 ALA A O 1
ATOM 629 N N . PHE A 1 79 ? 3.297 6.701 -17.257 1.00 94.81 79 PHE A N 1
ATOM 630 C CA . PHE A 1 79 ? 1.941 6.180 -17.057 1.00 94.81 79 PHE A CA 1
ATOM 631 C C . PHE A 1 79 ? 1.481 5.258 -18.181 1.00 94.81 79 PHE A C 1
ATOM 633 O O . PHE A 1 79 ? 1.001 4.168 -17.882 1.00 94.81 79 PHE A O 1
ATOM 640 N N . ALA A 1 80 ? 1.656 5.657 -19.443 1.00 93.38 80 ALA A N 1
ATOM 641 C CA . ALA A 1 80 ? 1.278 4.828 -20.587 1.00 93.38 80 ALA A CA 1
ATOM 642 C C . ALA A 1 80 ? 1.965 3.454 -20.536 1.00 93.38 80 ALA A C 1
ATOM 644 O O . ALA A 1 80 ? 1.291 2.431 -20.540 1.00 93.38 80 ALA A O 1
ATOM 645 N N . GLU A 1 81 ? 3.287 3.427 -20.351 1.00 90.06 81 GLU A N 1
ATOM 646 C CA . GLU A 1 81 ? 4.048 2.176 -20.267 1.00 90.06 81 GLU A CA 1
ATOM 647 C C . GLU A 1 81 ? 3.658 1.330 -19.046 1.00 90.06 81 GLU A C 1
ATOM 649 O O . GLU A 1 81 ? 3.608 0.103 -19.129 1.00 90.06 81 GLU A O 1
ATOM 654 N N . GLY A 1 82 ? 3.370 1.963 -17.904 1.00 92.88 82 GLY A N 1
ATOM 655 C CA . GLY A 1 82 ? 2.869 1.259 -16.727 1.00 92.88 82 GLY A CA 1
ATOM 656 C C . GLY A 1 82 ? 1.521 0.584 -16.990 1.00 92.88 82 GLY A C 1
ATOM 657 O O . GLY A 1 82 ? 1.350 -0.588 -16.658 1.00 92.88 82 GLY A O 1
ATOM 658 N N . PHE A 1 83 ? 0.580 1.286 -17.624 1.00 96.69 83 PHE A N 1
ATOM 659 C CA . PHE A 1 83 ? -0.723 0.715 -17.966 1.00 96.69 83 PHE A CA 1
ATOM 660 C C . PHE A 1 83 ? -0.635 -0.366 -19.049 1.00 96.69 83 PHE A C 1
ATOM 662 O O . PHE A 1 83 ? -1.321 -1.376 -18.921 1.00 96.69 83 PHE A O 1
ATOM 669 N N . ASP A 1 84 ? 0.256 -0.231 -20.032 1.00 94.88 84 ASP A N 1
ATOM 670 C CA . ASP A 1 84 ? 0.504 -1.290 -21.021 1.00 94.88 84 ASP A CA 1
ATOM 671 C C . ASP A 1 84 ? 0.972 -2.592 -20.341 1.00 94.88 84 ASP A C 1
ATOM 673 O O . ASP A 1 84 ? 0.538 -3.689 -20.697 1.00 94.88 84 ASP A O 1
ATOM 677 N N . LEU A 1 85 ? 1.827 -2.491 -19.314 1.00 92.38 85 LEU A N 1
ATOM 678 C CA . LEU A 1 85 ? 2.277 -3.656 -18.543 1.00 92.38 85 LEU A CA 1
ATOM 679 C C . LEU A 1 85 ? 1.155 -4.291 -17.719 1.00 92.38 85 LEU A C 1
ATOM 681 O O . LEU A 1 85 ? 1.105 -5.518 -17.609 1.00 92.38 85 LEU A O 1
ATOM 685 N N . VAL A 1 86 ? 0.268 -3.476 -17.147 1.00 96.19 86 VAL A N 1
ATOM 686 C CA . VAL A 1 86 ? -0.926 -3.951 -16.433 1.00 96.19 86 VAL A CA 1
ATOM 687 C C . VAL A 1 86 ? -1.820 -4.755 -17.371 1.00 96.19 86 VAL A C 1
ATOM 689 O O . VAL A 1 86 ? -2.213 -5.868 -17.023 1.00 96.19 86 VAL A O 1
ATOM 692 N N . ASP A 1 87 ? -2.099 -4.225 -18.561 1.00 96.00 87 ASP A N 1
ATOM 693 C CA . ASP A 1 87 ? -2.965 -4.882 -19.539 1.00 96.00 87 ASP A CA 1
ATOM 694 C C . ASP A 1 87 ? -2.367 -6.226 -19.991 1.00 96.00 87 ASP A C 1
ATOM 696 O O . ASP A 1 87 ? -3.065 -7.243 -20.019 1.00 96.00 87 ASP A O 1
ATOM 700 N N . ALA A 1 88 ? -1.058 -6.264 -20.269 1.00 93.31 88 ALA A N 1
ATOM 701 C CA . ALA A 1 88 ? -0.359 -7.497 -20.633 1.00 93.31 88 ALA A CA 1
ATOM 702 C C . ALA A 1 88 ? -0.408 -8.548 -19.513 1.00 93.31 88 ALA A C 1
ATOM 704 O O . ALA A 1 88 ? -0.659 -9.728 -19.756 1.00 93.31 88 ALA A O 1
ATOM 705 N N . ALA A 1 89 ? -0.198 -8.130 -18.268 1.00 92.12 89 ALA A N 1
ATOM 706 C CA . ALA A 1 89 ? -0.236 -9.023 -17.119 1.00 92.12 89 ALA A CA 1
ATOM 707 C C . ALA A 1 89 ? -1.615 -9.582 -16.806 1.00 92.12 89 ALA A C 1
ATOM 709 O O . ALA A 1 89 ? -1.727 -10.742 -16.404 1.00 92.12 89 ALA A O 1
ATOM 710 N N . GLU A 1 90 ? -2.653 -8.771 -16.990 1.00 95.44 90 GLU A N 1
ATOM 711 C CA . GLU A 1 90 ? -4.032 -9.223 -16.880 1.00 95.44 90 GLU A CA 1
ATOM 712 C C . GLU A 1 90 ? -4.324 -10.278 -17.944 1.00 95.44 90 GLU A C 1
ATOM 714 O O . GLU A 1 90 ? -4.779 -11.374 -17.604 1.00 95.44 90 GLU A O 1
ATOM 719 N N . ALA A 1 91 ? -3.980 -9.981 -19.202 1.00 94.56 91 ALA A N 1
ATOM 720 C CA . ALA A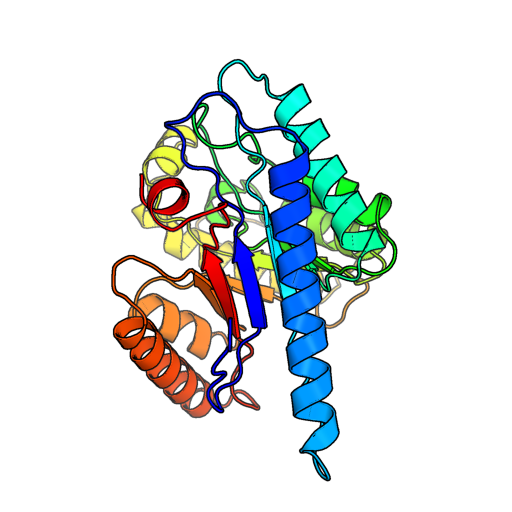 1 91 ? -4.182 -10.880 -20.333 1.00 94.56 91 ALA A CA 1
ATOM 721 C C . ALA A 1 91 ? -3.436 -12.214 -20.176 1.00 94.56 91 ALA A C 1
ATOM 723 O O . ALA A 1 91 ? -3.924 -13.249 -20.628 1.00 94.56 91 ALA A O 1
ATOM 724 N N . TRP A 1 92 ? -2.267 -12.213 -19.533 1.00 92.56 92 TRP A N 1
ATOM 725 C CA . TRP A 1 92 ? -1.456 -13.420 -19.352 1.00 92.56 92 TRP A CA 1
ATOM 726 C C . TRP A 1 92 ? -1.661 -14.140 -18.023 1.00 92.56 92 TRP A C 1
ATOM 728 O O . TRP A 1 92 ? -1.064 -15.191 -17.810 1.00 92.56 92 TRP A O 1
ATOM 738 N N . GLY A 1 93 ? -2.515 -13.634 -17.136 1.00 91.12 93 GLY A N 1
ATOM 739 C CA . GLY A 1 93 ? -2.941 -14.411 -15.976 1.00 91.12 93 GLY A CA 1
ATOM 740 C C . GLY A 1 93 ? -2.223 -14.114 -14.655 1.00 91.12 93 GLY A C 1
ATOM 741 O O . GLY A 1 93 ? -2.411 -14.880 -13.710 1.00 91.12 93 GLY A O 1
ATOM 742 N N . LEU A 1 94 ? -1.463 -13.017 -14.520 1.00 91.00 94 LEU A N 1
ATOM 743 C CA . LEU A 1 94 ? -0.859 -12.652 -13.225 1.00 91.00 94 LEU A CA 1
ATOM 744 C C . LEU A 1 94 ? -1.917 -12.350 -12.163 1.00 91.00 94 LEU A C 1
ATOM 746 O O . LEU A 1 94 ? -2.951 -11.755 -12.452 1.00 91.00 94 LEU A O 1
ATOM 750 N N . ASP A 1 95 ? -1.669 -12.750 -10.919 1.00 92.56 95 ASP A N 1
ATOM 751 C CA . ASP A 1 95 ? -2.688 -12.697 -9.869 1.00 92.56 95 ASP A CA 1
ATOM 752 C C . ASP A 1 95 ? -2.858 -11.286 -9.289 1.00 92.56 95 ASP A C 1
ATOM 754 O O . ASP A 1 95 ? -3.944 -10.941 -8.820 1.00 92.56 95 ASP A O 1
ATOM 758 N N . CYS A 1 96 ? -1.800 -10.464 -9.300 1.00 93.50 96 CYS A N 1
ATOM 759 C CA . CYS A 1 96 ? -1.834 -9.140 -8.676 1.00 93.50 96 CYS A CA 1
ATOM 760 C C . CYS A 1 96 ? -0.848 -8.108 -9.250 1.00 93.50 96 CYS A C 1
ATOM 762 O O . CYS A 1 96 ? 0.263 -8.443 -9.670 1.00 93.50 96 CYS A O 1
ATOM 764 N N . ALA A 1 97 ? -1.235 -6.831 -9.184 1.00 96.50 97 ALA A N 1
ATOM 765 C CA . ALA A 1 97 ? -0.375 -5.674 -9.428 1.00 96.50 97 ALA A CA 1
ATOM 766 C C . ALA A 1 97 ? -0.208 -4.853 -8.140 1.00 96.50 97 ALA A C 1
ATOM 768 O O . ALA A 1 97 ? -1.182 -4.334 -7.599 1.00 96.50 97 ALA A O 1
ATOM 769 N N . TRP A 1 98 ? 1.028 -4.737 -7.653 1.00 96.75 98 TRP A N 1
ATOM 770 C CA . TRP A 1 98 ? 1.379 -4.032 -6.421 1.00 96.75 98 TRP A CA 1
ATOM 771 C C . TRP A 1 98 ? 2.041 -2.694 -6.713 1.00 96.75 98 TRP A C 1
ATOM 773 O O . TRP A 1 98 ? 3.115 -2.645 -7.308 1.00 96.75 98 TRP A O 1
ATOM 783 N N . LEU A 1 99 ? 1.427 -1.613 -6.256 1.00 97.06 99 LEU A N 1
ATOM 784 C CA . LEU A 1 99 ? 1.884 -0.249 -6.475 1.00 97.06 99 LEU A CA 1
ATOM 785 C C . LEU A 1 99 ? 2.785 0.227 -5.337 1.00 97.06 99 LEU A C 1
ATOM 787 O O . LEU A 1 99 ? 2.448 0.091 -4.160 1.00 97.06 99 LEU A O 1
ATOM 791 N N . ALA A 1 100 ? 3.933 0.796 -5.691 1.00 94.25 100 ALA A N 1
ATOM 792 C CA . ALA A 1 100 ? 4.777 1.528 -4.757 1.00 94.25 100 ALA A CA 1
ATOM 793 C C . ALA A 1 100 ? 4.196 2.918 -4.435 1.00 94.25 100 ALA A C 1
ATOM 795 O O . ALA A 1 100 ? 3.174 3.327 -4.978 1.00 94.25 100 ALA A O 1
ATOM 796 N N . GLU A 1 101 ? 4.903 3.676 -3.600 1.00 95.19 101 GLU A N 1
ATOM 797 C CA . GLU A 1 101 ? 4.640 5.096 -3.385 1.00 95.19 101 GLU A CA 1
ATOM 798 C C . GLU A 1 101 ? 5.964 5.853 -3.306 1.00 95.19 101 GLU A C 1
ATOM 800 O O . GLU A 1 101 ? 6.844 5.519 -2.504 1.00 95.19 101 GLU A O 1
ATOM 805 N N . PHE A 1 102 ? 6.110 6.876 -4.147 1.00 93.25 102 PHE A N 1
ATOM 806 C CA . PHE A 1 102 ? 7.296 7.721 -4.190 1.00 93.25 102 PHE A CA 1
ATOM 807 C C . PHE A 1 102 ? 6.931 9.197 -4.232 1.00 93.25 102 PHE A C 1
ATOM 809 O O . PHE A 1 102 ? 6.185 9.660 -5.088 1.00 93.25 102 PHE A O 1
ATOM 816 N N . HIS A 1 103 ? 7.566 9.954 -3.340 1.00 94.12 103 HIS A N 1
ATOM 817 C CA . HIS A 1 103 ? 7.383 11.395 -3.222 1.00 94.12 103 HIS A CA 1
ATOM 818 C C . HIS A 1 103 ? 8.653 12.139 -3.604 1.00 94.12 103 HIS A C 1
ATOM 820 O O . HIS A 1 103 ? 9.739 11.808 -3.121 1.00 94.12 103 HIS A O 1
ATOM 826 N N . PHE A 1 104 ? 8.504 13.175 -4.430 1.00 91.62 104 PHE A N 1
ATOM 827 C CA . PHE A 1 104 ? 9.564 14.136 -4.770 1.00 91.62 104 PHE A CA 1
ATOM 828 C C . PHE A 1 104 ? 10.865 13.485 -5.280 1.00 91.62 104 PHE A C 1
ATOM 830 O O . PHE A 1 104 ? 11.976 13.942 -4.982 1.00 91.62 104 PHE A O 1
ATOM 837 N N . ASN A 1 105 ? 10.732 12.403 -6.053 1.00 86.50 105 ASN A N 1
ATOM 838 C CA . ASN A 1 105 ? 11.855 11.658 -6.615 1.00 86.50 105 ASN A CA 1
ATOM 839 C C . ASN A 1 105 ? 11.786 11.604 -8.154 1.00 86.50 105 ASN A C 1
ATOM 841 O O . ASN A 1 105 ? 11.504 10.546 -8.721 1.00 86.50 105 ASN A O 1
ATOM 845 N N . PRO A 1 106 ? 12.041 12.739 -8.838 1.00 80.56 106 PRO A N 1
ATOM 846 C CA . PRO A 1 106 ? 11.838 12.875 -10.282 1.00 80.56 106 PRO A CA 1
ATOM 847 C C . PRO A 1 106 ? 12.747 11.972 -11.125 1.00 80.56 106 PRO A C 1
ATOM 849 O O . PRO A 1 106 ? 12.462 11.759 -12.291 1.00 80.56 106 PRO A O 1
ATOM 852 N N . GLY A 1 107 ? 13.827 11.424 -10.560 1.00 80.94 107 GLY A N 1
ATOM 853 C CA . GLY A 1 107 ? 14.679 10.458 -11.259 1.00 80.94 107 GLY A CA 1
ATOM 854 C C . GLY A 1 107 ? 14.198 9.011 -11.153 1.00 80.94 107 GLY A C 1
ATOM 855 O O . GLY A 1 107 ? 14.751 8.145 -11.820 1.00 80.94 107 GLY A O 1
ATOM 856 N N . ARG A 1 108 ? 13.205 8.725 -10.299 1.00 84.38 108 ARG A N 1
ATOM 857 C CA . ARG A 1 108 ? 12.807 7.350 -9.979 1.00 84.38 108 ARG A CA 1
ATOM 858 C C . ARG A 1 108 ? 11.405 7.000 -10.440 1.00 84.38 108 ARG A C 1
ATOM 860 O O . ARG A 1 108 ? 11.236 5.971 -11.078 1.00 84.38 108 ARG A O 1
ATOM 867 N N . SER A 1 109 ? 10.405 7.793 -10.068 1.00 90.94 109 SER A N 1
ATOM 868 C CA . SER A 1 109 ? 9.005 7.374 -10.166 1.00 90.94 109 SER A CA 1
ATOM 869 C C . SER A 1 109 ? 8.057 8.567 -10.205 1.00 90.94 109 SER A C 1
ATOM 871 O O . SER A 1 109 ? 8.286 9.566 -9.520 1.00 90.94 109 SER A O 1
ATOM 873 N N . VAL A 1 110 ? 6.976 8.429 -10.980 1.00 93.50 110 VAL A N 1
ATOM 874 C CA . VAL A 1 110 ? 5.841 9.371 -10.995 1.00 93.50 110 VAL A CA 1
ATOM 875 C C . VAL A 1 110 ? 4.701 8.971 -10.054 1.00 93.50 110 VAL A C 1
ATOM 877 O O . VAL A 1 110 ? 3.692 9.668 -9.973 1.00 93.50 110 VAL A O 1
ATOM 880 N N . LEU A 1 111 ? 4.837 7.853 -9.337 1.00 94.62 111 LEU A N 1
ATOM 881 C CA . LEU A 1 111 ? 3.776 7.236 -8.543 1.00 94.62 111 LEU A CA 1
ATOM 882 C C . LEU A 1 111 ? 3.675 7.843 -7.136 1.00 94.62 111 LEU A C 1
ATOM 884 O O . LEU A 1 111 ? 4.000 7.199 -6.138 1.00 94.62 111 LEU A O 1
ATOM 888 N N . SER A 1 112 ? 3.223 9.093 -7.055 1.00 93.62 112 SER A N 1
ATOM 889 C CA . SER A 1 112 ? 2.989 9.795 -5.781 1.00 93.62 112 SER A CA 1
ATOM 890 C C . SER A 1 112 ? 1.567 9.632 -5.239 1.00 93.62 112 SER A C 1
ATOM 892 O O . SER A 1 112 ? 1.340 9.805 -4.047 1.00 93.62 112 SER A O 1
ATOM 894 N N . SER A 1 113 ? 0.603 9.307 -6.106 1.00 95.62 113 SER A N 1
ATOM 895 C CA . SER A 1 113 ? -0.816 9.117 -5.763 1.00 95.62 113 SER A CA 1
ATOM 896 C C . SER A 1 113 ? -1.255 7.686 -6.092 1.00 95.62 113 SER A C 1
ATOM 898 O O . SER A 1 113 ? -1.941 7.447 -7.095 1.00 95.62 113 SER A O 1
ATOM 900 N N . PRO A 1 114 ? -0.823 6.698 -5.289 1.00 96.81 114 PRO A N 1
ATOM 901 C CA . PRO A 1 114 ? -1.024 5.290 -5.605 1.00 96.81 114 PRO A CA 1
ATOM 902 C C . PRO A 1 114 ? -2.497 4.863 -5.561 1.00 96.81 114 PRO A C 1
ATOM 904 O O . PRO A 1 114 ? -2.885 4.048 -6.388 1.00 96.81 114 PRO A O 1
ATOM 907 N N . ILE A 1 115 ? -3.345 5.446 -4.697 1.00 98.31 115 ILE A N 1
ATOM 908 C CA . ILE A 1 115 ? -4.794 5.155 -4.687 1.00 98.31 115 ILE A CA 1
ATOM 909 C C . ILE A 1 115 ? -5.432 5.538 -6.028 1.00 98.31 115 ILE A C 1
ATOM 911 O O . ILE A 1 115 ? -6.114 4.723 -6.637 1.00 98.31 115 ILE A O 1
ATOM 915 N N . VAL A 1 116 ? -5.149 6.742 -6.537 1.00 98.19 116 VAL A N 1
ATOM 916 C CA . VAL A 1 116 ? -5.680 7.218 -7.829 1.00 98.19 116 VAL A CA 1
ATOM 917 C C . VAL A 1 116 ? -5.266 6.284 -8.967 1.00 98.19 116 VAL A C 1
ATOM 919 O O . VAL A 1 116 ? -6.086 5.889 -9.796 1.00 98.19 116 VAL A O 1
ATOM 922 N N . THR A 1 117 ? -3.993 5.887 -8.983 1.00 98.38 117 THR A N 1
ATOM 923 C CA . THR A 1 117 ? -3.463 4.972 -10.003 1.00 98.38 117 THR A CA 1
ATOM 924 C C . THR A 1 117 ? -4.077 3.575 -9.869 1.00 98.38 117 THR A C 1
ATOM 926 O O . THR A 1 117 ? -4.451 2.972 -10.873 1.00 98.38 117 THR A O 1
ATOM 929 N N . ALA A 1 118 ? -4.254 3.075 -8.644 1.00 98.69 118 ALA A N 1
ATOM 930 C CA . ALA A 1 118 ? -4.910 1.799 -8.376 1.00 98.69 118 ALA A CA 1
ATOM 931 C C . ALA A 1 118 ? -6.374 1.796 -8.837 1.00 98.69 118 ALA A C 1
ATOM 933 O O . ALA A 1 118 ? -6.805 0.809 -9.423 1.00 98.69 118 ALA A O 1
ATOM 934 N N . THR A 1 119 ? -7.115 2.894 -8.665 1.00 98.62 119 THR A N 1
ATOM 935 C CA . THR A 1 119 ? -8.488 3.037 -9.183 1.00 98.62 119 THR A CA 1
ATOM 936 C C . THR A 1 119 ? -8.550 2.936 -10.704 1.00 98.62 119 THR A C 1
ATOM 938 O O . THR A 1 119 ? -9.444 2.277 -11.247 1.00 98.62 119 THR A O 1
ATOM 941 N N . ALA A 1 120 ? -7.577 3.530 -11.402 1.00 98.44 120 ALA A N 1
ATOM 942 C CA . ALA A 1 120 ? -7.463 3.384 -12.849 1.00 98.44 120 ALA A CA 1
ATOM 943 C C . ALA A 1 120 ? -7.197 1.919 -13.237 1.00 98.44 120 ALA A C 1
ATOM 945 O O . ALA A 1 120 ? -7.887 1.381 -14.099 1.00 98.44 120 ALA A O 1
ATOM 946 N N . ILE A 1 121 ? -6.262 1.240 -12.563 1.00 98.50 121 ILE A N 1
ATOM 947 C CA . ILE A 1 121 ? -5.969 -0.186 -12.804 1.00 98.50 121 ILE A CA 1
ATOM 948 C C . ILE A 1 121 ? -7.189 -1.067 -12.511 1.00 98.50 121 ILE A C 1
ATOM 950 O O . ILE A 1 121 ? -7.516 -1.952 -13.303 1.00 98.50 121 ILE A O 1
ATOM 954 N N . ALA A 1 122 ? -7.889 -0.824 -11.402 1.00 98.44 122 ALA A N 1
ATOM 955 C CA . ALA A 1 122 ? -9.071 -1.580 -11.008 1.00 98.44 122 ALA A CA 1
ATOM 956 C C . ALA A 1 122 ? -10.173 -1.492 -12.072 1.00 98.44 122 ALA A C 1
ATOM 958 O O . ALA A 1 122 ? -10.756 -2.514 -12.418 1.00 98.44 122 ALA A O 1
ATOM 959 N N . SER A 1 123 ? -10.388 -0.306 -12.653 1.00 97.88 123 SER A N 1
ATOM 960 C CA . SER A 1 123 ? -11.357 -0.098 -13.739 1.00 97.88 123 SER A CA 1
ATOM 961 C C . SER A 1 123 ? -10.946 -0.757 -15.065 1.00 97.88 123 SER A C 1
ATOM 963 O O . SER A 1 123 ? -11.808 -1.174 -15.840 1.00 97.88 123 SER A O 1
ATOM 965 N N . ARG A 1 124 ? -9.636 -0.850 -15.339 1.00 96.75 124 ARG A N 1
ATOM 966 C CA . ARG A 1 124 ? -9.077 -1.446 -16.570 1.00 96.75 124 ARG A CA 1
ATOM 967 C C . ARG A 1 124 ? -9.063 -2.974 -16.562 1.00 96.75 124 ARG A C 1
ATOM 969 O O . ARG A 1 124 ? -9.118 -3.590 -17.619 1.00 96.75 124 ARG A O 1
ATOM 976 N N . THR A 1 125 ? -8.979 -3.576 -15.381 1.00 98.00 125 THR A N 1
ATOM 977 C CA . THR A 1 125 ? -8.803 -5.023 -15.189 1.00 98.00 125 THR A CA 1
ATOM 978 C C . THR A 1 125 ? -10.075 -5.671 -14.653 1.00 98.00 125 THR A C 1
ATOM 980 O O . THR A 1 125 ? -10.943 -4.987 -14.110 1.00 98.00 125 THR A O 1
ATOM 983 N N . LYS A 1 126 ? -10.208 -6.994 -14.801 1.00 97.12 126 LYS A N 1
ATOM 984 C CA . LYS A 1 126 ? -11.405 -7.739 -14.369 1.00 97.12 126 LYS A CA 1
ATOM 985 C C . LYS A 1 126 ? -11.099 -8.849 -13.368 1.00 97.12 126 LYS A C 1
ATOM 987 O O . LYS A 1 126 ? -11.938 -9.138 -12.523 1.00 97.12 126 LYS A O 1
ATOM 992 N N . ARG A 1 127 ? -9.910 -9.448 -13.430 1.00 96.06 127 ARG A N 1
ATOM 993 C CA . ARG A 1 127 ? -9.507 -10.593 -12.610 1.00 96.06 127 ARG A CA 1
ATOM 994 C C . ARG A 1 127 ? -8.419 -10.238 -11.609 1.00 96.06 127 ARG A C 1
ATOM 996 O O . ARG A 1 127 ? -8.580 -10.572 -10.437 1.00 96.06 127 ARG A O 1
ATOM 1003 N N . MET A 1 128 ? -7.314 -9.619 -12.039 1.00 96.19 128 MET A N 1
ATOM 1004 C CA . MET A 1 128 ? -6.184 -9.409 -11.130 1.00 96.19 128 MET A CA 1
ATOM 1005 C C . MET A 1 128 ? -6.572 -8.575 -9.908 1.00 96.19 128 MET A C 1
ATOM 1007 O O . MET A 1 128 ? -7.400 -7.661 -9.986 1.00 96.19 128 MET A O 1
ATOM 1011 N N . ARG A 1 129 ? -5.941 -8.870 -8.771 1.00 97.31 129 ARG A N 1
ATOM 1012 C CA . ARG A 1 129 ? -6.013 -8.003 -7.596 1.00 97.31 129 ARG A CA 1
ATOM 1013 C C . ARG A 1 129 ? -5.121 -6.784 -7.790 1.00 97.31 129 ARG A C 1
ATOM 1015 O O . ARG A 1 129 ? -4.061 -6.865 -8.413 1.00 97.31 129 ARG A O 1
ATOM 1022 N N . VAL A 1 130 ? -5.527 -5.661 -7.220 1.00 98.00 130 VAL A N 1
ATOM 1023 C CA . VAL A 1 130 ? -4.738 -4.428 -7.221 1.00 98.00 130 VAL A CA 1
ATOM 1024 C C . VAL A 1 130 ? -4.356 -4.138 -5.787 1.00 98.00 130 VAL A C 1
ATOM 1026 O O . VAL A 1 130 ? -5.218 -4.068 -4.922 1.00 98.00 130 VAL A O 1
ATOM 1029 N N . GLY A 1 131 ? -3.070 -4.001 -5.517 1.00 97.00 131 GLY A N 1
ATOM 1030 C CA . GLY A 1 131 ? -2.572 -3.788 -4.171 1.00 97.00 131 GLY A CA 1
ATOM 1031 C C . GLY A 1 131 ? -1.724 -2.537 -4.079 1.00 97.00 131 GLY A C 1
ATOM 1032 O O . GLY A 1 131 ? -0.997 -2.203 -5.013 1.00 97.00 131 GLY A O 1
ATOM 1033 N N . LEU A 1 132 ? -1.754 -1.865 -2.935 1.00 97.81 132 LEU A N 1
ATOM 1034 C CA . LEU A 1 132 ? -0.671 -0.954 -2.571 1.00 97.81 132 LEU A CA 1
ATOM 1035 C C . LEU A 1 132 ? 0.362 -1.755 -1.796 1.00 97.81 132 LEU A C 1
ATOM 1037 O O . LEU A 1 132 ? 0.028 -2.392 -0.805 1.00 97.81 132 LEU A O 1
ATOM 1041 N N . ALA A 1 133 ? 1.612 -1.763 -2.246 1.00 94.88 133 ALA A N 1
ATOM 1042 C CA . ALA A 1 133 ? 2.694 -2.383 -1.486 1.00 94.88 133 ALA A CA 1
ATOM 1043 C C . ALA A 1 133 ? 2.974 -1.589 -0.207 1.00 94.88 133 ALA A C 1
ATOM 1045 O O . ALA A 1 133 ? 3.285 -2.153 0.842 1.00 94.88 133 ALA A O 1
ATOM 1046 N N . VAL A 1 134 ? 2.859 -0.265 -0.310 1.00 94.50 134 VAL A N 1
ATOM 1047 C CA . VAL A 1 134 ? 2.921 0.658 0.812 1.00 94.50 134 VAL A CA 1
ATOM 1048 C C . VAL A 1 134 ? 2.126 1.914 0.473 1.00 94.50 134 VAL A C 1
ATOM 1050 O O . VAL A 1 134 ? 2.343 2.514 -0.574 1.00 94.50 134 VAL A O 1
ATOM 1053 N N . TYR A 1 135 ? 1.230 2.295 1.378 1.00 97.81 135 TYR A N 1
ATOM 1054 C CA . TYR A 1 135 ? 0.660 3.625 1.498 1.00 97.81 135 TYR A CA 1
ATOM 1055 C C . TYR A 1 135 ? 1.228 4.293 2.757 1.00 97.81 135 TYR A C 1
ATOM 1057 O O . TYR A 1 135 ? 1.140 3.734 3.860 1.00 97.81 135 TYR A O 1
ATOM 1065 N N . VAL A 1 136 ? 1.864 5.452 2.619 1.00 97.25 136 VAL A N 1
ATOM 1066 C CA . VAL A 1 136 ? 2.607 6.127 3.684 1.00 97.25 136 VAL A CA 1
ATOM 1067 C C . VAL A 1 136 ? 1.644 6.942 4.544 1.00 97.25 136 VAL A C 1
ATOM 1069 O O . VAL A 1 136 ? 1.544 8.160 4.418 1.00 97.25 136 VAL A O 1
ATOM 1072 N N . LEU A 1 137 ? 0.949 6.259 5.460 1.00 97.62 137 LEU A N 1
ATOM 1073 C CA . LEU A 1 137 ? -0.105 6.850 6.299 1.00 97.62 137 LEU A CA 1
ATOM 1074 C C . LEU A 1 137 ? 0.276 8.179 6.973 1.00 97.62 137 LEU A C 1
ATOM 1076 O O . LEU A 1 137 ? -0.544 9.096 6.937 1.00 97.62 137 LEU A O 1
ATOM 1080 N N . PRO A 1 138 ? 1.490 8.357 7.537 1.00 97.56 138 PRO A N 1
ATOM 1081 C CA . PRO A 1 138 ? 1.839 9.620 8.186 1.00 97.56 138 PRO A CA 1
ATOM 1082 C C . PRO A 1 138 ? 1.840 10.835 7.252 1.00 97.56 138 PRO A C 1
ATOM 1084 O O . PRO A 1 138 ? 1.726 11.957 7.736 1.00 97.56 138 PRO A O 1
ATOM 1087 N N . LEU A 1 139 ? 1.980 10.625 5.937 1.00 96.75 139 LEU A N 1
ATOM 1088 C CA . LEU A 1 139 ? 2.025 11.687 4.928 1.00 96.75 139 LEU A CA 1
ATOM 1089 C C . LEU A 1 139 ? 0.657 11.975 4.292 1.00 96.75 139 LEU A C 1
ATOM 1091 O O . LEU A 1 139 ? 0.540 12.914 3.512 1.00 96.75 139 LEU A O 1
ATOM 1095 N N . ALA A 1 140 ? -0.383 11.211 4.629 1.00 92.31 140 ALA A N 1
ATOM 1096 C CA . ALA A 1 140 ? -1.684 11.298 3.968 1.00 92.31 140 ALA A CA 1
ATOM 1097 C C . ALA A 1 140 ? -2.484 12.578 4.280 1.00 92.31 140 ALA A C 1
ATOM 1099 O O . ALA A 1 140 ? -3.499 12.853 3.645 1.00 92.31 140 ALA A O 1
ATOM 1100 N N . GLY A 1 141 ? -2.071 13.350 5.291 1.00 91.56 141 GLY A N 1
ATOM 1101 C CA . GLY A 1 141 ? -2.761 14.559 5.751 1.00 91.56 141 GLY A CA 1
ATOM 1102 C C . GLY A 1 141 ? -4.038 14.276 6.552 1.00 91.56 141 GLY A C 1
ATOM 1103 O O . GLY A 1 141 ? -4.159 14.761 7.672 1.00 91.56 141 GLY A O 1
ATOM 1104 N N . SER A 1 142 ? -4.956 13.457 6.027 1.00 97.31 142 SER A N 1
ATOM 1105 C CA . SER A 1 142 ? -6.211 13.085 6.695 1.00 97.31 142 SER A CA 1
ATOM 1106 C C . SER A 1 142 ? -6.495 11.581 6.586 1.00 97.31 142 SER A C 1
ATOM 1108 O O . SER A 1 142 ? -6.863 11.106 5.510 1.00 97.31 142 SER A O 1
ATOM 1110 N N . PRO A 1 143 ? -6.392 10.804 7.682 1.00 97.94 143 PRO A N 1
ATOM 1111 C CA . PRO A 1 143 ? -6.743 9.384 7.665 1.00 97.94 143 PRO A CA 1
ATOM 1112 C C . PRO A 1 143 ? -8.238 9.146 7.428 1.00 97.94 143 PRO A C 1
ATOM 1114 O O . PRO A 1 143 ? -8.602 8.118 6.865 1.00 97.94 143 PRO A O 1
ATOM 1117 N N . LEU A 1 144 ? -9.105 10.098 7.795 1.00 98.25 144 LEU A N 1
ATOM 1118 C CA . LEU A 1 144 ? -10.532 10.017 7.481 1.00 98.25 144 LEU A CA 1
ATOM 1119 C C . LEU A 1 144 ? -10.763 10.082 5.966 1.00 98.25 144 LEU A C 1
ATOM 1121 O O . LEU A 1 144 ? -11.513 9.274 5.428 1.00 98.25 144 LEU A O 1
ATOM 1125 N N . ARG A 1 145 ? -10.051 10.976 5.266 1.00 98.31 145 ARG A N 1
ATOM 1126 C CA . ARG A 1 145 ? -10.115 11.057 3.803 1.00 98.31 145 ARG A CA 1
ATOM 1127 C C . ARG A 1 145 ? -9.605 9.777 3.141 1.00 98.31 145 ARG A C 1
ATOM 1129 O O . ARG A 1 145 ? -10.230 9.268 2.217 1.00 98.31 145 ARG A O 1
ATOM 1136 N N . VAL A 1 146 ? -8.508 9.219 3.651 1.00 98.44 146 VAL A N 1
ATOM 1137 C CA . VAL A 1 146 ? -7.982 7.930 3.173 1.00 98.44 146 VAL A CA 1
ATOM 1138 C C . VAL A 1 146 ? -9.009 6.811 3.350 1.00 98.44 146 VAL A C 1
ATOM 1140 O O . VAL A 1 146 ? -9.128 5.960 2.472 1.00 98.44 146 VAL A O 1
ATOM 1143 N N . ALA A 1 147 ? -9.774 6.809 4.448 1.00 98.50 147 ALA A N 1
ATOM 1144 C CA . ALA A 1 147 ? -10.817 5.812 4.675 1.00 98.50 147 ALA A CA 1
ATOM 1145 C C . ALA A 1 147 ? -11.889 5.828 3.571 1.00 98.50 147 ALA A C 1
ATOM 1147 O O . ALA A 1 147 ? -12.255 4.760 3.077 1.00 98.50 147 ALA A O 1
ATOM 1148 N N . GLU A 1 148 ? -12.351 7.020 3.172 1.00 98.56 148 GLU A N 1
ATOM 1149 C CA . GLU A 1 148 ? -13.309 7.213 2.072 1.00 98.56 148 GLU A CA 1
ATOM 1150 C C . GLU A 1 148 ? -12.729 6.747 0.734 1.00 98.56 148 GLU A C 1
ATOM 1152 O O . GLU A 1 148 ? -13.378 6.022 -0.020 1.00 98.56 148 GLU A O 1
ATOM 1157 N N . GLU A 1 149 ? -11.493 7.147 0.437 1.00 98.69 149 GLU A N 1
ATOM 1158 C CA . GLU A 1 149 ? -10.828 6.851 -0.833 1.00 98.69 149 GLU A CA 1
ATOM 1159 C C . GLU A 1 149 ? -10.574 5.351 -1.007 1.00 98.69 149 GLU A C 1
ATOM 1161 O O . GLU A 1 149 ? -10.853 4.789 -2.066 1.00 98.69 149 GLU A O 1
ATOM 1166 N N . VAL A 1 150 ? -10.106 4.683 0.047 1.00 98.69 150 VAL A N 1
ATOM 1167 C CA . VAL A 1 150 ? -9.885 3.234 0.051 1.00 98.69 150 VAL A CA 1
ATOM 1168 C C . VAL A 1 150 ? -11.203 2.471 -0.034 1.00 98.69 150 VAL A C 1
ATOM 1170 O O . VAL A 1 150 ? -11.279 1.500 -0.782 1.00 98.69 150 VAL A O 1
ATOM 1173 N N . ALA A 1 151 ? -12.251 2.899 0.676 1.00 98.50 151 ALA A N 1
ATOM 1174 C CA . ALA A 1 151 ? -13.559 2.255 0.568 1.00 98.50 151 ALA A CA 1
ATOM 1175 C C . ALA A 1 151 ? -14.172 2.442 -0.830 1.00 98.50 151 ALA A C 1
ATOM 1177 O O . ALA A 1 151 ? -14.750 1.511 -1.386 1.00 98.50 151 ALA A O 1
ATOM 1178 N N . THR A 1 152 ? -13.988 3.618 -1.431 1.00 98.75 152 THR A N 1
ATOM 1179 C CA . THR A 1 152 ? -14.410 3.903 -2.809 1.00 98.75 152 THR A CA 1
ATOM 1180 C C . THR A 1 152 ? -13.665 3.026 -3.811 1.00 98.75 152 THR A C 1
ATOM 1182 O O . THR A 1 152 ? -14.281 2.430 -4.691 1.00 98.75 152 THR A O 1
ATOM 1185 N N . LEU A 1 153 ? -12.345 2.902 -3.670 1.00 98.69 153 LEU A N 1
ATOM 1186 C CA . LEU A 1 153 ? -11.545 2.009 -4.504 1.00 98.69 153 LEU A CA 1
ATOM 1187 C C . LEU A 1 153 ? -11.969 0.548 -4.328 1.00 98.69 153 LEU A C 1
ATOM 1189 O O . LEU A 1 153 ? -12.116 -0.170 -5.313 1.00 98.69 153 LEU A O 1
ATOM 1193 N N . ASP A 1 154 ? -12.223 0.112 -3.097 1.00 98.69 154 ASP A N 1
ATOM 1194 C CA . ASP A 1 154 ? -12.697 -1.242 -2.830 1.00 98.69 154 ASP A CA 1
ATOM 1195 C C . ASP A 1 154 ? -14.016 -1.541 -3.560 1.00 98.69 154 ASP A C 1
ATOM 1197 O O . ASP A 1 154 ? -14.119 -2.573 -4.226 1.00 98.69 154 ASP A O 1
ATOM 1201 N N . GLN A 1 155 ? -14.963 -0.595 -3.530 1.00 98.38 155 GLN A N 1
ATOM 1202 C CA . GLN A 1 155 ? -16.216 -0.647 -4.292 1.00 98.38 155 GLN A CA 1
ATOM 1203 C C . GLN A 1 155 ? -15.975 -0.727 -5.804 1.00 98.38 155 GLN A C 1
ATOM 1205 O O . GLN A 1 155 ? -16.477 -1.639 -6.454 1.00 98.38 155 GLN A O 1
ATOM 1210 N N . ILE A 1 156 ? -15.159 0.172 -6.366 1.00 98.56 156 ILE A N 1
ATOM 1211 C CA . ILE A 1 156 ? -14.838 0.194 -7.808 1.00 98.56 156 ILE A CA 1
ATOM 1212 C C . ILE A 1 156 ? -14.145 -1.101 -8.249 1.00 98.56 156 ILE A C 1
ATOM 1214 O O . ILE A 1 156 ? -14.349 -1.582 -9.361 1.00 98.56 156 ILE A O 1
ATOM 1218 N N . SER A 1 157 ? -13.301 -1.662 -7.385 1.00 98.50 157 SER A N 1
ATOM 1219 C CA . SER A 1 157 ? -12.578 -2.901 -7.658 1.00 98.50 157 SER A CA 1
ATOM 1220 C C . SER A 1 157 ? -13.426 -4.160 -7.476 1.00 98.50 157 SER A C 1
ATOM 1222 O O . SER A 1 157 ? -12.937 -5.243 -7.794 1.00 98.50 157 SER A O 1
ATOM 1224 N N . GLU A 1 158 ? -14.651 -4.037 -6.956 1.00 98.00 158 GLU A N 1
ATOM 1225 C CA . GLU A 1 158 ? -15.512 -5.158 -6.563 1.00 98.00 158 GLU A CA 1
ATOM 1226 C C . GLU A 1 158 ? -14.810 -6.101 -5.563 1.00 98.00 158 GLU A C 1
ATOM 1228 O O . GLU A 1 158 ? -14.862 -7.325 -5.667 1.00 98.00 158 GLU A O 1
ATOM 1233 N N . GLY A 1 159 ? -14.093 -5.526 -4.592 1.00 97.88 159 GLY A N 1
ATOM 1234 C CA . GLY A 1 159 ? -13.366 -6.284 -3.570 1.00 97.88 159 GLY A CA 1
ATOM 1235 C C . GLY A 1 159 ? -12.057 -6.930 -4.042 1.00 97.88 159 GLY A C 1
ATOM 1236 O O . GLY A 1 159 ? -11.579 -7.909 -3.458 1.00 97.88 159 GLY A O 1
ATOM 1237 N N . ARG A 1 160 ? -11.442 -6.400 -5.104 1.00 97.94 160 ARG A N 1
ATOM 1238 C CA . ARG A 1 160 ? -10.120 -6.836 -5.592 1.00 97.94 160 ARG A CA 1
ATOM 1239 C C . ARG A 1 160 ? -8.958 -6.003 -5.048 1.00 97.94 160 ARG A C 1
ATOM 1241 O O . ARG A 1 160 ? -7.823 -6.218 -5.478 1.00 97.94 160 ARG A O 1
ATOM 1248 N N . PHE A 1 161 ? -9.215 -5.067 -4.137 1.00 98.44 161 PHE A N 1
ATOM 1249 C CA . PHE A 1 161 ? -8.194 -4.172 -3.602 1.00 98.44 161 PHE A CA 1
ATOM 1250 C C . PHE A 1 161 ? -7.513 -4.707 -2.330 1.00 98.44 161 PHE A C 1
ATOM 1252 O O . PHE A 1 161 ? -8.190 -5.119 -1.392 1.00 98.44 161 PHE A O 1
ATOM 1259 N N . ASP A 1 162 ? -6.181 -4.638 -2.267 1.00 97.44 162 ASP A N 1
ATOM 1260 C CA . ASP A 1 162 ? -5.380 -4.902 -1.061 1.00 97.44 162 ASP A CA 1
ATOM 1261 C C . ASP A 1 162 ? -4.680 -3.614 -0.588 1.00 97.44 162 ASP A C 1
ATOM 1263 O O . ASP A 1 162 ? -3.948 -2.968 -1.344 1.00 97.44 162 ASP A O 1
ATOM 1267 N N . PHE A 1 163 ? -4.828 -3.254 0.689 1.00 98.12 163 PHE A N 1
ATOM 1268 C CA . PHE A 1 163 ? -4.290 -2.006 1.231 1.00 98.12 163 PHE A CA 1
ATOM 1269 C C . PHE A 1 163 ? -3.040 -2.245 2.085 1.00 98.12 163 PHE A C 1
ATOM 1271 O O . PHE A 1 163 ? -3.103 -2.454 3.300 1.00 98.12 163 PHE A O 1
ATOM 1278 N N . GLY A 1 164 ? -1.870 -2.229 1.443 1.00 97.56 164 GLY A N 1
ATOM 1279 C CA . GLY A 1 164 ? -0.593 -2.220 2.151 1.00 97.56 164 GLY A CA 1
ATOM 1280 C C . GLY A 1 164 ? -0.261 -0.829 2.678 1.00 97.56 164 GLY A C 1
ATOM 1281 O O . GLY A 1 164 ? -0.384 0.161 1.964 1.00 97.56 164 GLY A O 1
ATOM 1282 N N . ILE A 1 165 ? 0.191 -0.755 3.925 1.00 97.56 165 ILE A N 1
ATOM 1283 C CA . ILE A 1 165 ? 0.485 0.483 4.649 1.00 97.56 165 ILE A CA 1
ATOM 1284 C C . ILE A 1 165 ? 1.906 0.474 5.209 1.00 97.56 165 ILE A C 1
ATOM 1286 O O . ILE A 1 165 ? 2.521 -0.572 5.437 1.00 97.56 165 ILE A O 1
ATOM 1290 N N . GLY A 1 166 ? 2.445 1.658 5.469 1.00 95.44 166 GLY A N 1
ATOM 1291 C CA . GLY A 1 166 ? 3.743 1.786 6.112 1.00 95.44 166 GLY A CA 1
ATOM 1292 C C . GLY A 1 166 ? 4.080 3.211 6.512 1.00 95.44 166 GLY A C 1
ATOM 1293 O O . GLY A 1 166 ? 3.282 4.135 6.381 1.00 95.44 166 GLY A O 1
ATOM 1294 N N . ARG A 1 167 ? 5.300 3.376 7.025 1.00 93.31 167 ARG A N 1
ATOM 1295 C CA . ARG A 1 167 ? 5.816 4.664 7.509 1.00 93.31 167 ARG A CA 1
ATOM 1296 C C . ARG A 1 167 ? 6.771 5.349 6.538 1.00 93.31 167 ARG A C 1
ATOM 1298 O O . ARG A 1 167 ? 6.987 6.543 6.674 1.00 93.31 167 ARG A O 1
ATOM 1305 N N . SER A 1 168 ? 7.315 4.626 5.557 1.00 88.06 168 SER A N 1
ATOM 1306 C CA . SER A 1 168 ? 8.471 5.052 4.753 1.00 88.06 168 SER A CA 1
ATOM 1307 C C . SER A 1 168 ? 9.732 5.334 5.589 1.00 88.06 168 SER A C 1
ATOM 1309 O O . SER A 1 168 ? 9.679 5.867 6.691 1.00 88.06 168 SER A O 1
ATOM 1311 N N . GLY A 1 169 ? 10.898 4.977 5.047 1.00 82.75 169 GLY A N 1
ATOM 1312 C CA . GLY A 1 169 ? 12.200 5.346 5.620 1.00 82.75 169 GLY A CA 1
ATOM 1313 C C . GLY A 1 169 ? 12.774 6.646 5.043 1.00 82.75 169 GLY A C 1
ATOM 1314 O O . GLY A 1 169 ? 13.866 7.064 5.422 1.00 82.75 169 GLY A O 1
ATOM 1315 N N . PHE A 1 170 ? 12.083 7.278 4.089 1.00 86.69 170 PHE A N 1
ATOM 1316 C CA . PHE A 1 170 ? 12.604 8.431 3.358 1.00 86.69 170 PHE A CA 1
ATOM 1317 C C . PHE A 1 170 ? 12.301 9.742 4.090 1.00 86.69 170 PHE A C 1
ATOM 1319 O O . PHE A 1 170 ? 11.323 10.428 3.796 1.00 86.69 170 PHE A O 1
ATOM 1326 N N . GLN A 1 171 ? 13.188 10.136 5.008 1.00 91.56 171 GLN A N 1
ATOM 1327 C CA . GLN A 1 171 ? 13.065 11.384 5.781 1.00 91.56 171 GLN A CA 1
ATOM 1328 C C . GLN A 1 171 ? 12.925 12.645 4.909 1.00 91.56 171 GLN A C 1
ATOM 1330 O O . GLN A 1 171 ? 12.308 13.626 5.319 1.00 91.56 171 GLN A O 1
ATOM 1335 N N . ARG A 1 172 ? 13.467 12.631 3.683 1.00 92.19 172 ARG A N 1
ATOM 1336 C CA . ARG A 1 172 ? 13.329 13.745 2.733 1.00 92.19 172 ARG A CA 1
ATOM 1337 C C . ARG A 1 172 ? 11.863 14.045 2.406 1.00 92.19 172 ARG A C 1
ATOM 1339 O O . ARG A 1 172 ? 11.506 15.214 2.334 1.00 92.19 172 ARG A O 1
ATOM 1346 N N . SER A 1 173 ? 11.029 13.017 2.239 1.00 92.94 173 SER A N 1
ATOM 1347 C CA . SER A 1 173 ? 9.606 13.195 1.928 1.00 92.94 173 SER A CA 1
ATOM 1348 C C . SER A 1 173 ? 8.874 13.877 3.083 1.00 92.94 173 SER A C 1
ATOM 1350 O O . SER A 1 173 ? 8.144 14.832 2.858 1.00 92.94 173 SER A O 1
ATOM 1352 N N . TYR A 1 174 ? 9.160 13.465 4.321 1.00 96.50 174 TYR A N 1
ATOM 1353 C CA . TYR A 1 174 ? 8.633 14.095 5.536 1.00 96.50 174 TYR A CA 1
ATOM 1354 C C . TYR A 1 174 ? 8.966 15.585 5.612 1.00 96.50 174 TYR A C 1
ATOM 1356 O O . TYR A 1 174 ? 8.076 16.407 5.816 1.00 96.50 174 TYR A O 1
ATOM 1364 N N . ARG A 1 175 ? 10.229 15.944 5.344 1.00 95.12 175 ARG A N 1
ATOM 1365 C CA . ARG A 1 175 ? 10.662 17.347 5.301 1.00 95.12 175 ARG A CA 1
ATOM 1366 C C . ARG A 1 175 ? 9.867 18.162 4.278 1.00 95.12 175 ARG A C 1
ATOM 1368 O O . ARG A 1 175 ? 9.462 19.274 4.589 1.00 95.12 175 ARG A O 1
ATOM 1375 N N . SER A 1 176 ? 9.636 17.619 3.083 1.00 94.81 176 SER A N 1
ATOM 1376 C CA . SER A 1 176 ? 8.859 18.295 2.035 1.00 94.81 176 SER A CA 1
ATOM 1377 C C . SER A 1 176 ? 7.387 18.501 2.406 1.00 94.81 176 SER A C 1
ATOM 1379 O O . SER A 1 176 ? 6.799 19.483 1.968 1.00 94.81 176 SER A O 1
ATOM 1381 N N . TYR A 1 177 ? 6.814 17.625 3.235 1.00 95.62 177 TYR A N 1
ATOM 1382 C CA . TYR A 1 177 ? 5.464 17.780 3.788 1.00 95.62 177 TYR A CA 1
ATOM 1383 C C . TYR A 1 177 ? 5.414 18.607 5.082 1.00 95.62 177 TYR A C 1
ATOM 1385 O O . TYR A 1 177 ? 4.335 18.805 5.633 1.00 95.62 177 TYR A O 1
ATOM 1393 N N . GLY A 1 178 ? 6.557 19.086 5.588 1.00 95.81 178 GLY A N 1
ATOM 1394 C CA . GLY A 1 178 ? 6.618 19.837 6.844 1.00 95.81 178 GLY A CA 1
ATOM 1395 C C . GLY A 1 178 ? 6.315 18.995 8.089 1.00 95.81 178 GLY A C 1
ATOM 1396 O O . GLY A 1 178 ? 5.914 19.544 9.108 1.00 95.81 178 GLY A O 1
ATOM 1397 N N . ILE A 1 179 ? 6.494 17.672 8.019 1.00 96.81 179 ILE A N 1
ATOM 1398 C CA . ILE A 1 179 ? 6.235 16.746 9.128 1.00 96.81 179 ILE A CA 1
ATOM 1399 C C . ILE A 1 179 ? 7.569 16.297 9.721 1.00 96.81 179 ILE A C 1
ATOM 1401 O O . ILE A 1 179 ? 8.466 15.863 8.993 1.00 96.81 179 ILE A O 1
ATOM 1405 N N . ALA A 1 180 ? 7.713 16.371 11.043 1.00 96.44 180 ALA A N 1
ATOM 1406 C CA . ALA A 1 180 ? 8.908 15.877 11.714 1.00 96.44 180 ALA A CA 1
ATOM 1407 C C . ALA A 1 180 ? 8.932 14.335 11.704 1.00 96.44 180 ALA A C 1
ATOM 1409 O O . ALA A 1 180 ? 7.918 13.665 11.900 1.00 96.44 180 ALA A O 1
ATOM 1410 N N . TYR A 1 181 ? 10.086 13.739 11.392 1.00 96.38 181 TYR A N 1
ATOM 1411 C CA . TYR A 1 181 ? 10.165 12.290 11.157 1.00 96.38 181 TYR A CA 1
ATOM 1412 C C . TYR A 1 181 ? 9.980 11.456 12.434 1.00 96.38 181 TYR A C 1
ATOM 1414 O O . TYR A 1 181 ? 9.511 10.320 12.370 1.00 96.38 181 TYR A O 1
ATOM 1422 N N . ASP A 1 182 ? 10.315 12.002 13.596 1.00 96.25 182 ASP A N 1
ATOM 1423 C CA . ASP A 1 182 ? 10.057 11.401 14.908 1.00 96.25 182 ASP A CA 1
ATOM 1424 C C . ASP A 1 182 ? 8.553 11.259 15.212 1.00 96.25 182 ASP A C 1
ATOM 1426 O O . ASP A 1 182 ? 8.152 10.313 15.889 1.00 96.25 182 ASP A O 1
ATOM 1430 N N . GLU A 1 183 ? 7.698 12.091 14.611 1.00 96.12 183 GLU A N 1
ATOM 1431 C CA . GLU A 1 183 ? 6.235 11.955 14.684 1.00 96.12 183 GLU A CA 1
ATOM 1432 C C . GLU A 1 183 ? 5.691 10.775 13.867 1.00 96.12 183 GLU A C 1
ATOM 1434 O O . GLU A 1 183 ? 4.551 10.355 14.070 1.00 96.12 183 GLU A O 1
ATOM 1439 N N . SER A 1 184 ? 6.482 10.224 12.935 1.00 95.62 184 SER A N 1
ATOM 1440 C CA . SER A 1 184 ? 6.012 9.236 11.950 1.00 95.62 184 SER A CA 1
ATOM 1441 C C . SER A 1 184 ? 5.349 8.009 12.571 1.00 95.62 184 SER A C 1
ATOM 1443 O O . SER A 1 184 ? 4.403 7.472 12.000 1.00 95.62 184 SER A O 1
ATOM 1445 N N . GLN A 1 185 ? 5.845 7.534 13.717 1.00 94.88 185 GLN A N 1
ATOM 1446 C CA . GLN A 1 185 ? 5.277 6.361 14.378 1.00 94.88 185 GLN A CA 1
ATOM 1447 C C . GLN A 1 185 ? 3.921 6.683 15.005 1.00 94.88 185 GLN A C 1
ATOM 1449 O O . GLN A 1 185 ? 2.953 5.977 14.746 1.00 94.88 185 GLN A O 1
ATOM 1454 N N . ALA A 1 186 ? 3.841 7.764 15.776 1.00 96.81 186 ALA A N 1
ATOM 1455 C CA . ALA A 1 186 ? 2.611 8.129 16.463 1.00 96.81 186 ALA A CA 1
ATOM 1456 C C . ALA A 1 186 ? 1.509 8.534 15.467 1.00 96.81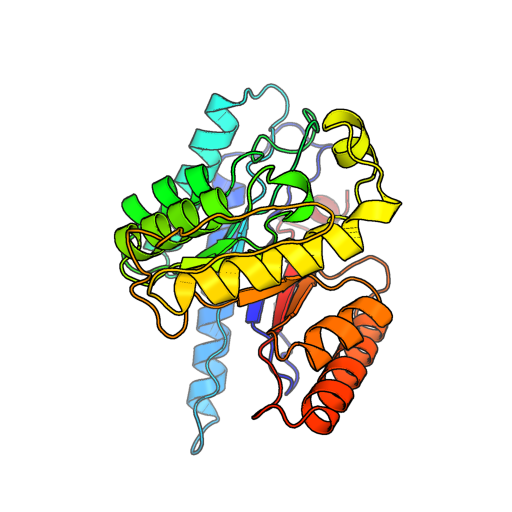 186 ALA A C 1
ATOM 1458 O O . ALA A 1 186 ? 0.381 8.070 15.588 1.00 96.81 186 ALA A O 1
ATOM 1459 N N . ARG A 1 187 ? 1.851 9.272 14.400 1.00 98.00 187 ARG A N 1
ATOM 1460 C CA . ARG A 1 187 ? 0.924 9.551 13.288 1.00 98.00 187 ARG A CA 1
ATOM 1461 C C . ARG A 1 187 ? 0.425 8.275 12.608 1.00 98.00 187 ARG A C 1
ATOM 1463 O O . ARG A 1 187 ? -0.757 8.170 12.309 1.00 98.00 187 ARG A O 1
ATOM 1470 N N . PHE A 1 188 ? 1.305 7.300 12.366 1.00 97.50 188 PHE A N 1
ATOM 1471 C CA . PHE A 1 188 ? 0.899 6.015 11.785 1.00 97.50 188 PHE A CA 1
ATOM 1472 C C . PHE A 1 188 ? -0.114 5.288 12.676 1.00 97.50 188 PHE A C 1
ATOM 1474 O O . PHE A 1 188 ? -1.109 4.777 12.168 1.00 97.50 188 PHE A O 1
ATOM 1481 N N . ASP A 1 189 ? 0.132 5.258 13.986 1.00 97.19 189 ASP A N 1
ATOM 1482 C CA . ASP A 1 189 ? -0.719 4.548 14.943 1.00 97.19 189 ASP A CA 1
ATOM 1483 C C . ASP A 1 189 ? -2.105 5.198 15.057 1.00 97.19 189 ASP A C 1
ATOM 1485 O O . ASP A 1 189 ? -3.117 4.499 14.973 1.00 97.19 189 ASP A O 1
ATOM 1489 N N . GLU A 1 190 ? -2.171 6.532 15.149 1.00 98.56 190 GLU A N 1
ATOM 1490 C CA . GLU A 1 190 ? -3.449 7.253 15.139 1.00 98.56 190 GLU A CA 1
ATOM 1491 C C . GLU A 1 190 ? -4.198 7.070 13.810 1.00 98.56 190 GLU A C 1
ATOM 1493 O O . GLU A 1 190 ? -5.398 6.789 13.806 1.00 98.56 190 GLU A O 1
ATOM 1498 N N . ALA A 1 191 ? -3.493 7.155 12.676 1.00 98.50 191 ALA A N 1
ATOM 1499 C CA . ALA A 1 191 ? -4.088 6.959 11.357 1.00 98.50 191 ALA A CA 1
ATOM 1500 C C . ALA A 1 191 ? -4.683 5.551 11.202 1.00 98.50 191 ALA A C 1
ATOM 1502 O O . ALA A 1 191 ? -5.827 5.412 10.774 1.00 98.50 191 ALA A O 1
ATOM 1503 N N . LEU A 1 192 ? -3.946 4.506 11.590 1.00 97.81 192 LEU A N 1
ATOM 1504 C CA . LEU A 1 192 ? -4.430 3.126 11.534 1.00 97.81 192 LEU A CA 1
ATOM 1505 C C . LEU A 1 192 ? -5.655 2.913 12.437 1.00 97.81 192 LEU A C 1
ATOM 1507 O O . LEU A 1 192 ? -6.607 2.244 12.029 1.00 97.81 192 LEU A O 1
ATOM 1511 N N . ALA A 1 193 ? -5.662 3.503 13.636 1.00 97.88 193 ALA A N 1
ATOM 1512 C CA . ALA A 1 193 ? -6.809 3.443 14.537 1.00 97.88 193 ALA A CA 1
ATOM 1513 C C . ALA A 1 193 ? -8.053 4.108 13.924 1.00 97.88 193 ALA A C 1
ATOM 1515 O O . ALA A 1 193 ? -9.142 3.532 13.980 1.00 97.88 193 ALA A O 1
ATOM 1516 N N . ILE A 1 194 ? -7.895 5.280 13.300 1.00 98.62 194 ILE A N 1
ATOM 1517 C CA . ILE A 1 194 ? -8.985 5.988 12.613 1.00 98.62 194 ILE A CA 1
ATOM 1518 C C . ILE A 1 194 ? -9.523 5.162 11.443 1.00 98.62 194 ILE A C 1
ATOM 1520 O O . ILE A 1 194 ? -10.734 4.986 11.350 1.00 98.62 194 ILE A O 1
ATOM 1524 N N . LEU A 1 195 ? -8.654 4.602 10.595 1.00 98.25 195 LEU A N 1
ATOM 1525 C CA . LEU A 1 195 ? -9.069 3.771 9.458 1.00 98.25 195 LEU A CA 1
ATOM 1526 C C . LEU A 1 195 ? -9.902 2.559 9.899 1.00 98.25 195 LEU A C 1
ATOM 1528 O O . LEU A 1 195 ? -10.964 2.291 9.339 1.00 98.25 195 LEU A O 1
ATOM 1532 N N . ARG A 1 196 ? -9.457 1.842 10.940 1.00 96.56 196 ARG A N 1
ATOM 1533 C CA . ARG A 1 196 ? -10.193 0.682 11.467 1.00 96.56 196 ARG A CA 1
ATOM 1534 C C . ARG A 1 196 ? -11.553 1.073 12.049 1.00 96.56 196 ARG A C 1
ATOM 1536 O O . ARG A 1 196 ? -12.516 0.347 11.829 1.00 96.56 196 ARG A O 1
ATOM 1543 N N . ARG A 1 197 ? -11.645 2.204 12.763 1.00 97.31 197 ARG A N 1
ATOM 1544 C CA . ARG A 1 197 ? -12.928 2.722 13.278 1.00 97.31 197 ARG A CA 1
ATOM 1545 C C . ARG A 1 197 ? -13.862 3.127 12.143 1.00 97.31 197 ARG A C 1
ATOM 1547 O O . ARG A 1 197 ? -15.020 2.736 12.155 1.00 97.31 197 ARG A O 1
ATOM 1554 N N . ALA A 1 198 ? -13.340 3.833 11.144 1.00 97.62 198 ALA A N 1
ATOM 1555 C CA . ALA A 1 198 ? -14.100 4.256 9.978 1.00 97.62 198 ALA A CA 1
ATOM 1556 C C . ALA A 1 198 ? -14.740 3.078 9.230 1.00 97.62 198 ALA A C 1
ATOM 1558 O O . ALA A 1 198 ? -15.919 3.131 8.890 1.00 97.62 198 ALA A O 1
ATOM 1559 N N . TRP A 1 199 ? -13.994 1.993 9.003 1.00 97.38 199 TRP A N 1
ATOM 1560 C CA . TRP A 1 199 ? -14.517 0.828 8.281 1.00 97.38 199 TRP A CA 1
ATOM 1561 C C . TRP A 1 199 ? -15.323 -0.149 9.141 1.00 97.38 199 TRP A C 1
ATOM 1563 O O . TRP A 1 199 ? -16.001 -1.009 8.582 1.00 97.38 199 TRP A O 1
ATOM 1573 N N . ALA A 1 200 ? -15.307 -0.010 10.471 1.00 94.25 200 ALA A N 1
ATOM 1574 C CA . ALA A 1 200 ? -16.216 -0.752 11.347 1.00 94.25 200 ALA A CA 1
ATOM 1575 C C . ALA A 1 200 ? -17.690 -0.340 11.144 1.00 94.25 200 ALA A C 1
ATOM 1577 O O . ALA A 1 200 ? -18.587 -1.124 11.453 1.00 94.25 200 ALA A O 1
ATOM 1578 N N . GLY A 1 201 ? -17.927 0.845 10.566 1.00 90.06 201 GLY A N 1
ATOM 1579 C CA . GLY A 1 201 ? -19.250 1.389 10.267 1.00 90.06 201 GLY A CA 1
ATOM 1580 C C . GLY A 1 201 ? -19.840 2.221 11.408 1.00 90.06 201 GLY A C 1
ATOM 1581 O O . GLY A 1 201 ? -19.394 2.149 12.553 1.00 90.06 201 GLY A O 1
ATOM 1582 N N . GLY A 1 202 ? -20.866 3.009 11.078 1.00 94.38 202 GLY A N 1
ATOM 1583 C CA . GLY A 1 202 ? -21.517 3.933 12.003 1.00 94.38 202 GLY A CA 1
ATOM 1584 C C . GLY A 1 202 ? -20.730 5.222 12.249 1.00 94.38 202 GLY A C 1
ATOM 1585 O O . GLY A 1 202 ? -19.610 5.415 11.768 1.00 94.38 202 GLY A O 1
ATOM 1586 N N . LYS A 1 203 ? -21.344 6.126 13.017 1.00 97.50 203 LYS A N 1
ATOM 1587 C CA . LYS A 1 203 ? -20.728 7.391 13.430 1.00 97.50 203 LYS A CA 1
ATOM 1588 C C . LYS A 1 203 ? -19.673 7.167 14.505 1.00 97.50 203 LYS A C 1
ATOM 1590 O O . LYS A 1 203 ? -19.918 6.458 15.481 1.00 97.50 203 LYS A O 1
ATOM 1595 N N . PHE A 1 204 ? -18.534 7.838 14.375 1.00 98.25 204 PHE A N 1
ATOM 1596 C CA . PHE A 1 204 ? -17.488 7.836 15.390 1.00 98.25 204 PHE A CA 1
ATOM 1597 C C . PHE A 1 204 ? -16.797 9.196 15.515 1.00 98.25 204 PHE A C 1
ATOM 1599 O O . PHE A 1 204 ? -16.776 10.010 14.592 1.00 98.25 204 PHE A O 1
ATOM 1606 N N . SER A 1 205 ? -16.171 9.395 16.671 1.00 98.25 205 SER A N 1
ATOM 1607 C CA . SER A 1 205 ? -15.236 10.489 16.921 1.00 98.25 205 SER A CA 1
ATOM 1608 C C . SER A 1 205 ? -13.869 9.926 17.312 1.00 98.25 205 SER A C 1
ATOM 1610 O O . SER A 1 205 ? -13.737 8.790 17.791 1.00 98.25 205 SER A O 1
ATOM 1612 N N . TYR A 1 206 ? -12.828 10.718 17.087 1.00 98.44 206 TYR A N 1
ATOM 1613 C CA . TYR A 1 206 ? -11.457 10.406 17.463 1.00 98.44 206 TYR A CA 1
ATOM 1614 C C . TYR A 1 206 ? -10.756 11.688 17.893 1.00 98.44 206 TYR A C 1
ATOM 1616 O O . TYR A 1 206 ? -10.805 12.683 17.178 1.00 98.44 206 TYR A O 1
ATOM 1624 N N . GLU A 1 207 ? -10.080 11.655 19.032 1.00 98.31 207 GLU A N 1
ATOM 1625 C CA . GLU A 1 207 ? -9.279 12.768 19.527 1.00 98.31 207 GLU A CA 1
ATOM 1626 C C . GLU A 1 207 ? -7.881 12.237 19.836 1.00 98.31 207 GLU A C 1
ATOM 1628 O O . GLU A 1 207 ? -7.675 11.511 20.809 1.00 98.31 207 GLU A O 1
ATOM 1633 N N . GLY A 1 208 ? -6.946 12.522 18.934 1.00 97.81 208 GLY A N 1
ATOM 1634 C CA . GLY A 1 208 ? -5.534 12.198 19.080 1.00 97.81 208 GLY A CA 1
ATOM 1635 C C . GLY A 1 208 ? -4.676 13.453 19.104 1.00 97.81 208 GLY A C 1
ATOM 1636 O O . GLY A 1 208 ? -5.162 14.580 19.026 1.00 97.81 208 GLY A O 1
ATOM 1637 N N . LYS A 1 209 ? -3.364 13.252 19.187 1.00 98.19 209 LYS A N 1
ATOM 1638 C CA . LYS A 1 209 ? -2.382 14.335 19.138 1.00 98.19 209 LYS A CA 1
ATOM 1639 C C . LYS A 1 209 ? -2.270 14.931 17.735 1.00 98.19 209 LYS A C 1
ATOM 1641 O O . LYS A 1 209 ? -1.981 16.119 17.608 1.00 98.19 209 LYS A O 1
ATOM 1646 N N . TYR A 1 210 ? -2.434 14.112 16.695 1.00 98.19 210 TYR A N 1
ATOM 1647 C CA . TYR A 1 210 ? -2.206 14.518 15.306 1.00 98.19 210 TYR A CA 1
ATOM 1648 C C . TYR A 1 210 ? -3.487 14.636 14.493 1.00 98.19 210 TYR A C 1
ATOM 1650 O O . TYR A 1 210 ? -3.509 15.394 13.522 1.00 98.19 210 TYR A O 1
ATOM 1658 N N . TYR A 1 211 ? -4.530 13.895 14.865 1.00 98.25 211 TYR A N 1
ATOM 1659 C CA . TYR A 1 211 ? -5.786 13.875 14.130 1.00 98.25 211 TYR A CA 1
ATOM 1660 C C . TYR A 1 211 ? -6.990 14.007 15.058 1.00 98.25 211 TYR A C 1
ATOM 1662 O O . TYR A 1 211 ? -7.054 13.398 16.126 1.00 98.25 211 TYR A O 1
ATOM 1670 N N . THR A 1 212 ? -7.990 14.743 14.580 1.00 98.25 212 THR A N 1
ATOM 1671 C CA . THR A 1 212 ? -9.302 14.863 15.213 1.00 98.25 212 THR A CA 1
ATOM 1672 C C . THR A 1 212 ? -10.375 14.501 14.193 1.00 98.25 212 THR A C 1
ATOM 1674 O O . THR A 1 212 ? -10.332 14.951 13.049 1.00 98.25 212 THR A O 1
ATOM 1677 N N . VAL A 1 213 ? -11.331 13.675 14.607 1.00 98.44 213 VAL A N 1
ATOM 1678 C CA . VAL A 1 213 ? -12.530 13.311 13.848 1.00 98.44 213 VAL A CA 1
ATOM 1679 C C . VAL A 1 213 ? -13.737 13.595 14.730 1.00 98.44 213 VAL A C 1
ATOM 1681 O O . VAL A 1 213 ? -13.782 13.130 15.869 1.00 98.44 213 VAL A O 1
ATOM 1684 N N . THR A 1 214 ? -14.718 14.316 14.196 1.00 98.06 214 THR A N 1
ATOM 1685 C CA . THR A 1 214 ? -15.929 14.707 14.926 1.00 98.06 214 THR A CA 1
ATOM 1686 C C . THR A 1 214 ? -17.152 14.115 14.241 1.00 98.06 214 THR A C 1
ATOM 1688 O O . THR A 1 214 ? -17.478 14.523 13.130 1.00 98.06 214 THR A O 1
ATOM 1691 N N . GLU A 1 215 ? -17.807 13.161 14.908 1.00 97.25 215 GLU A N 1
ATOM 1692 C CA . GLU A 1 215 ? -19.090 12.556 14.514 1.00 97.25 215 GLU A CA 1
ATOM 1693 C C . GLU A 1 215 ? -19.180 12.137 13.034 1.00 97.25 215 GLU A C 1
ATOM 1695 O O . GLU A 1 215 ? -20.206 12.321 12.375 1.00 97.25 215 GLU A O 1
ATOM 1700 N N . ALA A 1 216 ? -18.100 11.560 12.505 1.00 97.75 216 ALA A N 1
ATOM 1701 C CA . ALA A 1 216 ? -18.016 11.160 11.107 1.00 97.75 216 ALA A CA 1
ATOM 1702 C C . ALA A 1 216 ? -18.505 9.723 10.904 1.00 97.75 216 ALA A C 1
ATOM 1704 O O . ALA A 1 216 ? -18.227 8.837 11.708 1.00 97.75 216 ALA A O 1
ATOM 1705 N N . GLU A 1 217 ? -19.177 9.487 9.783 1.00 97.75 217 GLU A N 1
ATOM 1706 C CA . GLU A 1 217 ? -19.542 8.162 9.285 1.00 97.75 217 GLU A CA 1
ATOM 1707 C C . GLU A 1 217 ? -19.066 8.062 7.837 1.00 97.75 217 GLU A C 1
ATOM 1709 O O . GLU A 1 217 ? -19.440 8.881 6.997 1.00 97.75 217 GLU A O 1
ATOM 1714 N N . VAL A 1 218 ? -18.181 7.103 7.557 1.00 97.19 218 VAL A N 1
ATOM 1715 C CA . VAL A 1 218 ? -17.533 6.996 6.245 1.00 97.19 218 VAL A CA 1
ATOM 1716 C C . VAL A 1 218 ? -18.466 6.350 5.233 1.00 97.19 218 VAL A C 1
ATOM 1718 O O . VAL A 1 218 ? -19.002 5.267 5.466 1.00 97.19 218 VAL A O 1
ATOM 1721 N N . MET A 1 219 ? -18.596 7.004 4.078 1.00 95.56 219 MET A N 1
ATOM 1722 C CA . MET A 1 219 ? -19.329 6.505 2.922 1.00 95.56 219 MET A CA 1
ATOM 1723 C C . MET A 1 219 ? -18.480 6.637 1.645 1.00 95.56 219 MET A C 1
ATOM 1725 O O . MET A 1 219 ? -17.852 7.678 1.447 1.00 95.56 219 MET A O 1
ATOM 1729 N N . PRO A 1 220 ? -18.475 5.624 0.757 1.00 96.31 220 PRO A N 1
ATOM 1730 C CA . PRO A 1 220 ? -19.123 4.317 0.912 1.00 96.31 220 PRO A CA 1
ATOM 1731 C C . PRO A 1 220 ? -18.440 3.456 1.990 1.00 96.31 220 PRO A C 1
ATOM 1733 O O . PRO A 1 220 ? -17.313 3.731 2.393 1.00 96.31 220 PRO A O 1
ATOM 1736 N N . THR A 1 221 ? -19.102 2.386 2.442 1.00 95.12 221 THR A N 1
ATOM 1737 C CA . THR A 1 221 ? -18.431 1.349 3.246 1.00 95.12 221 THR A CA 1
ATOM 1738 C C . THR A 1 221 ? -17.716 0.349 2.330 1.00 95.12 221 THR A C 1
ATOM 1740 O O . THR A 1 221 ? -18.166 0.146 1.201 1.00 95.12 221 THR A O 1
ATOM 1743 N N . PRO A 1 222 ? -16.623 -0.302 2.767 1.00 97.06 222 PRO A N 1
ATOM 1744 C CA . PRO A 1 222 ? -15.963 -1.322 1.956 1.00 97.06 222 PRO A CA 1
ATOM 1745 C C . PRO A 1 222 ? -16.865 -2.528 1.646 1.00 97.06 222 PRO A C 1
ATOM 1747 O O . PRO A 1 222 ? -17.665 -2.960 2.490 1.00 97.06 222 PRO A O 1
ATOM 1750 N N . VAL A 1 223 ? -16.680 -3.100 0.453 1.00 97.56 223 VAL A N 1
ATOM 1751 C CA . VAL A 1 223 ? -17.257 -4.384 0.026 1.00 97.56 223 VAL A CA 1
ATOM 1752 C C . VAL A 1 223 ? -16.649 -5.508 0.858 1.00 97.56 223 VAL A C 1
ATOM 1754 O O . VAL A 1 223 ? -17.371 -6.324 1.434 1.00 97.56 223 VAL A O 1
ATOM 1757 N N . GLN A 1 224 ? -15.318 -5.530 0.952 1.00 97.31 224 GLN A N 1
ATOM 1758 C CA . GLN A 1 224 ? -14.584 -6.541 1.706 1.00 97.31 224 GLN A CA 1
ATOM 1759 C C . GLN A 1 224 ? -14.789 -6.350 3.213 1.00 97.31 224 GLN A C 1
ATOM 1761 O O . GLN A 1 224 ? -14.757 -5.230 3.728 1.00 97.31 224 GLN A O 1
ATOM 1766 N N . LYS A 1 225 ? -14.982 -7.461 3.934 1.00 95.44 225 LYS A N 1
ATOM 1767 C CA . LYS A 1 225 ? -15.191 -7.477 5.389 1.00 95.44 225 LYS A CA 1
ATOM 1768 C C . LYS A 1 225 ? -14.006 -8.120 6.120 1.00 95.44 225 LYS A C 1
ATOM 1770 O O . LYS A 1 225 ? -13.457 -9.100 5.619 1.00 95.44 225 LYS A O 1
ATOM 1775 N N . PRO A 1 226 ? -13.632 -7.619 7.315 1.00 93.62 226 PRO A N 1
ATOM 1776 C CA . PRO A 1 226 ? -14.192 -6.437 7.993 1.00 93.62 226 PRO A CA 1
ATOM 1777 C C . PRO A 1 226 ? -13.810 -5.098 7.333 1.00 93.62 226 PRO A C 1
ATOM 1779 O O . PRO A 1 226 ? -14.471 -4.095 7.557 1.00 93.62 226 PRO A O 1
ATOM 1782 N N . HIS A 1 227 ? -12.770 -5.090 6.508 1.00 95.56 227 HIS A N 1
ATOM 1783 C CA . HIS A 1 227 ? -12.287 -3.969 5.702 1.00 95.56 227 HIS A CA 1
ATOM 1784 C C . HIS A 1 227 ? -11.441 -4.554 4.552 1.00 95.56 227 HIS A C 1
ATOM 1786 O O . HIS A 1 227 ? -11.182 -5.766 4.569 1.00 95.56 227 HIS A O 1
ATOM 1792 N N . PRO A 1 228 ? -10.949 -3.757 3.583 1.00 96.31 228 PRO A N 1
ATOM 1793 C CA . PRO A 1 228 ? -10.011 -4.264 2.584 1.00 96.31 228 PRO A CA 1
ATOM 1794 C C . PRO A 1 228 ? -8.789 -4.898 3.269 1.00 96.31 228 PRO A C 1
ATOM 1796 O O . PRO A 1 228 ? -8.356 -4.377 4.305 1.00 96.31 228 PRO A O 1
ATOM 1799 N N . PRO A 1 229 ? -8.231 -6.014 2.761 1.00 95.69 229 PRO A N 1
ATOM 1800 C CA . PRO A 1 229 ? -7.096 -6.687 3.379 1.00 95.69 229 PRO A CA 1
ATOM 1801 C C . PRO A 1 229 ? -5.949 -5.719 3.675 1.00 95.69 229 PRO A C 1
ATOM 1803 O O . PRO A 1 229 ? -5.322 -5.175 2.767 1.00 95.69 229 PRO A O 1
ATOM 1806 N N . LEU A 1 230 ? -5.681 -5.512 4.966 1.00 96.50 230 LEU A N 1
ATOM 1807 C CA . LEU A 1 230 ? -4.579 -4.683 5.438 1.00 96.50 230 LEU A CA 1
ATOM 1808 C C . LEU A 1 230 ? -3.296 -5.495 5.471 1.00 96.50 230 LEU A C 1
ATOM 1810 O O . LEU A 1 230 ? -3.293 -6.651 5.894 1.00 96.50 230 LEU A O 1
ATOM 1814 N N . ARG A 1 231 ? -2.190 -4.869 5.078 1.00 95.25 231 ARG A N 1
ATOM 1815 C CA . ARG A 1 231 ? -0.848 -5.456 5.171 1.00 95.25 231 ARG A CA 1
ATOM 1816 C C . ARG A 1 231 ? 0.133 -4.376 5.576 1.00 95.25 231 ARG A C 1
ATOM 1818 O O . ARG A 1 231 ? -0.071 -3.221 5.229 1.00 95.25 231 ARG A O 1
ATOM 1825 N N . MET A 1 232 ? 1.207 -4.721 6.270 1.00 96.19 232 MET A N 1
ATOM 1826 C CA . MET A 1 232 ? 2.192 -3.724 6.687 1.00 96.19 232 MET A CA 1
ATOM 1827 C C . MET A 1 232 ? 3.579 -4.042 6.140 1.00 96.19 232 MET A C 1
ATOM 1829 O O . MET A 1 232 ? 4.049 -5.180 6.199 1.00 96.19 232 MET A O 1
ATOM 1833 N N . ALA A 1 233 ? 4.235 -3.014 5.602 1.00 92.81 233 ALA A N 1
ATOM 1834 C CA . ALA A 1 233 ? 5.610 -3.115 5.145 1.00 92.81 233 ALA A CA 1
ATOM 1835 C C . ALA A 1 233 ? 6.576 -3.237 6.336 1.00 92.81 233 ALA A C 1
ATOM 1837 O O . ALA A 1 233 ? 6.516 -2.433 7.270 1.00 92.81 233 ALA A O 1
ATOM 1838 N N . ALA A 1 234 ? 7.498 -4.202 6.280 1.00 91.50 234 AL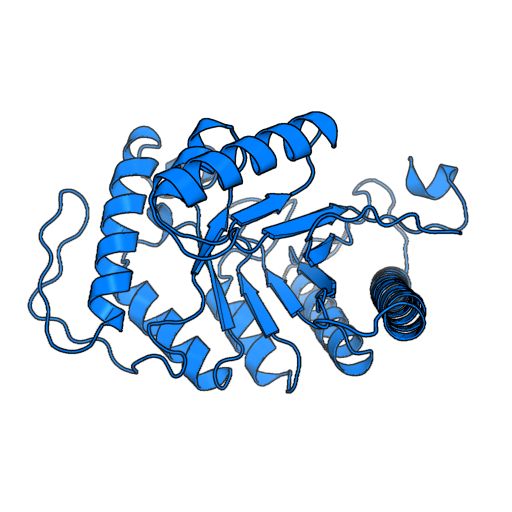A A N 1
ATOM 1839 C CA . ALA A 1 234 ? 8.518 -4.415 7.308 1.00 91.50 234 ALA A CA 1
ATOM 1840 C C . ALA A 1 234 ? 9.930 -4.433 6.710 1.00 91.50 234 ALA A C 1
ATOM 1842 O O . ALA A 1 234 ? 10.155 -4.951 5.614 1.00 91.50 234 ALA A O 1
ATOM 1843 N N . THR A 1 235 ? 10.887 -3.842 7.429 1.00 87.81 235 THR A N 1
ATOM 1844 C CA . THR A 1 235 ? 12.282 -3.706 6.964 1.00 87.81 235 THR A CA 1
ATOM 1845 C C . THR A 1 235 ? 13.329 -3.886 8.060 1.00 87.81 235 THR A C 1
ATOM 1847 O O . THR A 1 235 ? 14.516 -3.814 7.776 1.00 87.81 235 THR A O 1
ATOM 1850 N N . SER A 1 236 ? 12.918 -4.054 9.314 1.00 87.75 236 SER A N 1
ATOM 1851 C CA . SER A 1 236 ? 13.793 -4.262 10.472 1.00 87.75 236 SER A CA 1
ATOM 1852 C C . SER A 1 236 ? 13.121 -5.187 11.481 1.00 87.75 236 SER A C 1
ATOM 1854 O O . SER A 1 236 ? 11.888 -5.251 11.517 1.00 87.75 236 SER A O 1
ATOM 1856 N N . ALA A 1 237 ? 13.903 -5.848 12.337 1.00 87.25 237 ALA A N 1
ATOM 1857 C CA . ALA A 1 237 ? 13.387 -6.759 13.363 1.00 87.25 237 ALA A CA 1
ATOM 1858 C C . ALA A 1 237 ? 12.250 -6.135 14.198 1.00 87.25 237 ALA A C 1
ATOM 1860 O O . ALA A 1 237 ? 11.186 -6.733 14.339 1.00 87.25 237 ALA A O 1
ATOM 1861 N N . GLY A 1 238 ? 12.420 -4.883 14.643 1.00 90.00 238 GLY A N 1
ATOM 1862 C CA . GLY A 1 238 ? 11.384 -4.164 15.394 1.00 90.00 238 GLY A CA 1
ATOM 1863 C C . GLY A 1 238 ? 10.099 -3.919 14.592 1.00 90.00 238 GLY A C 1
ATOM 1864 O O . GLY A 1 238 ? 9.004 -4.005 15.142 1.00 90.00 238 GLY A O 1
ATOM 1865 N N . THR A 1 239 ? 10.196 -3.666 13.280 1.00 91.31 239 THR A N 1
ATOM 1866 C CA . THR A 1 239 ? 8.989 -3.551 12.439 1.00 91.31 239 THR A CA 1
ATOM 1867 C C . THR A 1 239 ? 8.301 -4.895 12.226 1.00 91.31 239 THR A C 1
ATOM 1869 O O . THR A 1 239 ? 7.080 -4.932 12.306 1.00 91.31 239 THR A O 1
ATOM 1872 N N . PHE A 1 240 ? 9.042 -5.994 12.029 1.00 94.62 240 PHE A N 1
ATOM 1873 C CA . PHE A 1 240 ? 8.457 -7.339 11.934 1.00 94.62 240 PHE A CA 1
ATOM 1874 C C . PHE A 1 240 ? 7.703 -7.714 13.208 1.00 94.62 240 PHE A C 1
ATOM 1876 O O . PHE A 1 240 ? 6.570 -8.183 13.137 1.00 94.62 240 PHE A O 1
ATOM 1883 N N . GLU A 1 241 ? 8.295 -7.444 14.370 1.00 95.31 241 GLU A N 1
ATOM 1884 C CA . GLU A 1 241 ? 7.639 -7.664 15.654 1.00 95.31 241 GLU A CA 1
ATOM 1885 C C . GLU A 1 241 ? 6.352 -6.843 15.791 1.00 95.31 241 GLU A C 1
ATOM 1887 O O . GLU A 1 241 ? 5.315 -7.381 16.176 1.00 95.31 241 GLU A O 1
ATOM 1892 N N . LYS A 1 242 ? 6.384 -5.555 15.429 1.00 94.06 242 LYS A N 1
ATOM 1893 C CA . LYS A 1 242 ? 5.188 -4.705 15.446 1.00 94.06 242 LYS A CA 1
ATOM 1894 C C . LYS A 1 242 ? 4.089 -5.261 14.537 1.00 94.06 242 LYS A C 1
ATOM 1896 O O . LYS A 1 242 ? 2.958 -5.403 14.984 1.00 94.06 242 LYS A O 1
ATOM 1901 N N . VAL A 1 243 ? 4.421 -5.606 13.290 1.00 95.88 243 VAL A N 1
ATOM 1902 C CA . VAL A 1 243 ? 3.465 -6.170 12.319 1.00 95.88 243 VAL A CA 1
ATOM 1903 C C . VAL A 1 243 ? 2.817 -7.446 12.874 1.00 95.88 243 VAL A C 1
ATOM 1905 O O . VAL A 1 243 ? 1.608 -7.631 12.741 1.00 95.88 243 VAL A O 1
ATOM 1908 N N . ALA A 1 244 ? 3.606 -8.296 13.540 1.00 96.69 244 ALA A N 1
ATOM 1909 C CA . ALA A 1 244 ? 3.120 -9.509 14.186 1.00 96.69 244 ALA A CA 1
ATOM 1910 C C . ALA A 1 244 ? 2.170 -9.226 15.357 1.00 96.69 244 ALA A C 1
ATOM 1912 O O . ALA A 1 244 ? 1.105 -9.833 15.425 1.00 96.69 244 ALA A O 1
ATOM 1913 N N . ARG A 1 245 ? 2.521 -8.294 16.256 1.00 96.44 245 ARG A N 1
ATOM 1914 C CA . ARG A 1 245 ? 1.663 -7.909 17.393 1.00 96.44 245 ARG A CA 1
ATOM 1915 C C . ARG A 1 245 ? 0.316 -7.353 16.923 1.00 96.44 245 ARG A C 1
ATOM 1917 O O . ARG A 1 245 ? -0.714 -7.708 17.486 1.00 96.44 245 ARG A O 1
ATOM 1924 N N . GLU A 1 246 ? 0.319 -6.563 15.850 1.00 94.94 246 GLU A N 1
ATOM 1925 C CA . GLU A 1 246 ? -0.883 -5.985 15.223 1.00 94.94 246 GLU A CA 1
ATOM 1926 C C . GLU A 1 246 ? -1.758 -7.006 14.469 1.00 94.94 246 GLU A C 1
ATOM 1928 O O . GLU A 1 246 ? -2.839 -6.656 13.987 1.00 94.94 246 GLU A O 1
ATOM 1933 N N . GLY A 1 247 ? -1.301 -8.255 14.313 1.00 95.12 247 GLY A N 1
ATOM 1934 C CA . GLY A 1 247 ? -2.036 -9.285 13.574 1.00 95.12 247 GLY A CA 1
ATOM 1935 C C . GLY A 1 247 ? -2.158 -8.978 12.082 1.00 95.12 247 GLY A C 1
ATOM 1936 O O . GLY A 1 247 ? -3.134 -9.365 11.438 1.00 95.12 247 GLY A O 1
ATOM 1937 N N . LEU A 1 248 ? -1.185 -8.256 11.516 1.00 95.75 248 LEU A N 1
ATOM 1938 C CA . LEU A 1 248 ? -1.183 -7.873 10.107 1.00 95.75 248 LEU A CA 1
ATOM 1939 C C . LEU A 1 248 ? -0.300 -8.807 9.258 1.00 95.75 248 LEU A C 1
ATOM 1941 O O . LEU A 1 248 ? 0.828 -9.123 9.643 1.00 95.75 248 LEU A O 1
ATOM 1945 N N . PRO A 1 249 ? -0.763 -9.238 8.072 1.00 94.50 249 PRO A N 1
ATOM 1946 C CA . PRO A 1 249 ? 0.103 -9.798 7.043 1.00 94.50 249 PRO A CA 1
ATOM 1947 C C . PRO A 1 249 ? 1.266 -8.860 6.708 1.00 94.50 249 PRO A C 1
ATOM 1949 O O . PRO A 1 249 ? 1.102 -7.637 6.654 1.00 94.50 249 PRO A O 1
ATOM 1952 N N . VAL A 1 250 ? 2.434 -9.430 6.420 1.00 94.12 250 VAL A N 1
ATOM 1953 C CA . VAL A 1 250 ? 3.640 -8.652 6.120 1.00 94.12 250 VAL A CA 1
ATOM 1954 C C . VAL A 1 250 ? 3.872 -8.533 4.615 1.00 94.12 250 VAL A C 1
ATOM 1956 O O . VAL A 1 250 ? 3.702 -9.491 3.852 1.00 94.12 250 VAL A O 1
ATOM 1959 N N . PHE A 1 251 ? 4.274 -7.338 4.189 1.00 92.31 251 PHE A N 1
ATOM 1960 C CA . PHE A 1 251 ? 4.841 -7.086 2.869 1.00 92.31 251 PHE A CA 1
ATOM 1961 C C . PHE A 1 251 ? 6.334 -6.803 3.031 1.00 92.31 251 PHE A C 1
ATOM 1963 O O . PHE A 1 251 ? 6.735 -5.900 3.766 1.00 92.31 251 PHE A O 1
ATOM 1970 N N . VAL A 1 252 ? 7.180 -7.568 2.353 1.00 90.56 252 VAL A N 1
ATOM 1971 C CA . VAL A 1 252 ? 8.632 -7.458 2.488 1.00 90.56 252 VAL A CA 1
ATOM 1972 C C . VAL A 1 252 ? 9.296 -7.481 1.122 1.00 90.56 252 VAL A C 1
ATOM 1974 O O . VAL A 1 252 ? 8.913 -8.237 0.239 1.00 90.56 252 VAL A O 1
ATOM 1977 N N . GLY A 1 253 ? 10.303 -6.634 0.932 1.00 84.56 253 GLY A N 1
ATOM 1978 C CA . GLY A 1 253 ? 11.183 -6.700 -0.231 1.00 84.56 253 GLY A CA 1
ATOM 1979 C C . GLY A 1 253 ? 12.526 -7.296 0.152 1.00 84.56 253 GLY A C 1
ATOM 1980 O O . GLY A 1 253 ? 13.061 -6.951 1.204 1.00 84.56 253 GLY A O 1
ATOM 1981 N N . LEU A 1 254 ? 13.088 -8.138 -0.714 1.00 79.25 254 LEU A N 1
ATOM 1982 C CA . LEU A 1 254 ? 14.464 -8.597 -0.568 1.00 79.25 254 LEU A CA 1
ATOM 1983 C C . LEU A 1 254 ? 15.420 -7.397 -0.690 1.00 79.25 254 LEU A C 1
ATOM 1985 O O . LEU A 1 254 ? 15.318 -6.607 -1.636 1.00 79.25 254 LEU A O 1
ATOM 1989 N N . ARG A 1 255 ? 16.305 -7.240 0.299 1.00 72.62 255 ARG A N 1
ATOM 1990 C CA . ARG A 1 255 ? 17.285 -6.146 0.424 1.00 72.62 255 ARG A CA 1
ATOM 1991 C C . ARG A 1 255 ? 18.712 -6.699 0.467 1.00 72.62 255 ARG A C 1
ATOM 1993 O O . ARG A 1 255 ? 18.901 -7.913 0.446 1.00 72.62 255 ARG A O 1
ATOM 2000 N N . GLY A 1 256 ? 19.700 -5.801 0.514 1.00 63.56 256 GLY A N 1
ATOM 2001 C CA . GLY A 1 256 ? 21.131 -6.143 0.515 1.00 63.56 256 GLY A CA 1
ATOM 2002 C C . GLY A 1 256 ? 21.557 -7.080 1.651 1.00 63.56 256 GLY A C 1
ATOM 2003 O O . GLY A 1 256 ? 22.511 -7.828 1.490 1.00 63.56 256 GLY A O 1
ATOM 2004 N N . ASP A 1 257 ? 20.795 -7.105 2.743 1.00 69.69 257 ASP A N 1
ATOM 2005 C CA . ASP A 1 257 ? 21.012 -7.945 3.929 1.00 69.69 257 ASP A CA 1
ATOM 2006 C C . ASP A 1 257 ? 20.789 -9.452 3.647 1.00 69.69 257 ASP A C 1
ATOM 2008 O O . ASP A 1 257 ? 21.114 -10.313 4.465 1.00 69.69 257 ASP A O 1
ATOM 2012 N N . GLY A 1 258 ? 20.257 -9.782 2.464 1.00 79.19 258 GLY A N 1
ATOM 2013 C CA . GLY A 1 258 ? 20.194 -11.137 1.927 1.00 79.19 258 GLY A CA 1
ATOM 2014 C C . GLY A 1 258 ? 19.028 -11.988 2.439 1.00 79.19 258 GLY A C 1
ATOM 2015 O O . GLY A 1 258 ? 18.171 -11.561 3.214 1.00 79.19 258 GLY A O 1
ATOM 2016 N N . LEU A 1 259 ? 18.980 -13.233 1.956 1.00 83.88 259 LEU A N 1
ATOM 2017 C CA . LEU A 1 259 ? 17.913 -14.188 2.274 1.00 83.88 259 LEU A CA 1
ATOM 2018 C C . LEU A 1 259 ? 17.967 -14.688 3.723 1.00 83.88 259 LEU A C 1
ATOM 2020 O O . LEU A 1 259 ? 16.917 -14.978 4.291 1.00 83.88 259 LEU A O 1
ATOM 2024 N N . SER A 1 260 ? 19.157 -14.772 4.323 1.00 85.88 260 SER A N 1
ATOM 2025 C CA . SER A 1 260 ? 19.330 -15.260 5.697 1.00 85.88 260 SER A CA 1
ATOM 2026 C C . SER A 1 260 ? 18.658 -14.332 6.707 1.00 85.88 260 SER A C 1
ATOM 2028 O O . SER A 1 260 ? 17.808 -14.777 7.473 1.00 85.88 260 SER A O 1
ATOM 2030 N N . PHE A 1 261 ? 18.937 -13.027 6.624 1.00 85.88 261 PHE A N 1
ATOM 2031 C CA . PHE A 1 261 ? 18.290 -12.020 7.467 1.00 85.88 261 PHE A CA 1
ATOM 2032 C C . PHE A 1 261 ? 16.763 -12.035 7.311 1.00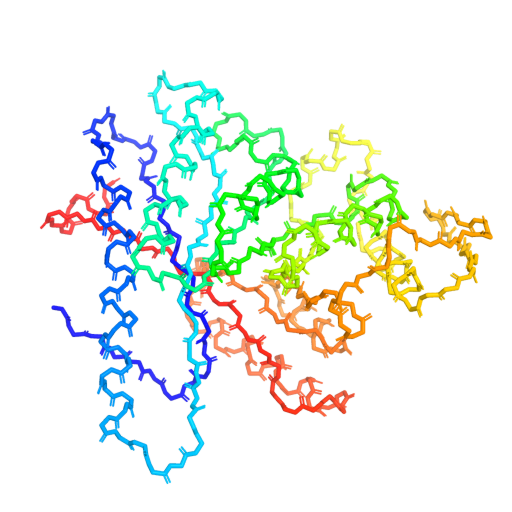 85.88 261 PHE A C 1
ATOM 2034 O O . PHE A 1 261 ? 16.019 -11.934 8.290 1.00 85.88 261 PHE A O 1
ATOM 2041 N N . LEU A 1 262 ? 16.278 -12.183 6.074 1.00 87.94 262 LEU A N 1
ATOM 2042 C CA . LEU A 1 262 ? 14.849 -12.284 5.800 1.00 87.94 262 LEU A CA 1
ATOM 2043 C C . LEU A 1 262 ? 14.233 -13.530 6.452 1.00 87.94 262 LEU A C 1
ATOM 2045 O O . LEU A 1 262 ? 13.155 -13.438 7.037 1.00 87.94 262 LEU A O 1
ATOM 2049 N N . ALA A 1 263 ? 14.896 -14.683 6.351 1.00 89.38 263 ALA A N 1
ATOM 2050 C CA . ALA A 1 263 ? 14.424 -15.923 6.956 1.00 89.38 263 ALA A CA 1
ATOM 2051 C C . ALA A 1 263 ? 14.317 -15.791 8.482 1.00 89.38 263 ALA A C 1
ATOM 2053 O O . ALA A 1 263 ? 13.259 -16.086 9.033 1.00 89.38 263 ALA A O 1
ATOM 2054 N N . GLU A 1 264 ? 15.354 -15.261 9.135 1.00 91.81 264 GLU A N 1
ATOM 2055 C CA . GLU A 1 264 ? 15.368 -15.003 10.581 1.00 91.81 264 GLU A CA 1
ATOM 2056 C C . GLU A 1 264 ? 14.271 -14.014 10.999 1.00 91.81 264 GLU A C 1
ATOM 2058 O O . GLU A 1 264 ? 13.536 -14.253 11.957 1.00 91.81 264 GLU A O 1
ATOM 2063 N N . SER A 1 265 ? 14.098 -12.929 10.241 1.00 92.88 265 SER A N 1
ATOM 2064 C CA . SER A 1 265 ? 13.060 -11.926 10.503 1.00 92.88 265 SER A CA 1
ATOM 2065 C C . SER A 1 265 ? 11.645 -12.502 10.401 1.00 92.88 265 SER A C 1
ATOM 2067 O O . SER A 1 265 ? 10.766 -12.139 11.184 1.00 92.88 265 SER A O 1
ATOM 2069 N N . LEU A 1 266 ? 11.409 -13.408 9.448 1.00 92.94 266 LEU A N 1
ATOM 2070 C CA . LEU A 1 266 ? 10.121 -14.084 9.289 1.00 92.94 266 LEU A CA 1
ATOM 2071 C C . LEU A 1 266 ? 9.877 -15.137 10.370 1.00 92.94 266 LEU A C 1
ATOM 2073 O O . LEU A 1 266 ? 8.735 -15.304 10.803 1.00 92.94 266 LEU A O 1
ATOM 2077 N N . ASP A 1 267 ? 10.927 -15.821 10.820 1.00 94.00 267 ASP A N 1
ATOM 2078 C CA . ASP A 1 267 ? 10.836 -16.764 11.932 1.00 94.00 267 ASP A CA 1
ATOM 2079 C C . ASP A 1 267 ? 10.509 -16.008 13.241 1.00 94.00 267 ASP A C 1
ATOM 2081 O O . ASP A 1 267 ? 9.606 -16.419 13.976 1.00 94.00 267 ASP A O 1
ATOM 2085 N N . HIS A 1 268 ? 11.108 -14.828 13.466 1.00 94.88 268 HIS A N 1
ATOM 2086 C CA . HIS A 1 268 ? 10.729 -13.922 14.565 1.00 94.88 268 HIS A CA 1
ATOM 2087 C C . HIS A 1 268 ? 9.280 -13.431 14.446 1.00 94.88 268 HIS A C 1
ATOM 2089 O O . HIS A 1 268 ? 8.506 -13.554 15.394 1.00 94.88 268 HIS A O 1
ATOM 2095 N N . TYR A 1 269 ? 8.874 -12.941 13.268 1.00 96.00 269 TYR A N 1
ATOM 2096 C CA . TYR A 1 269 ? 7.496 -12.510 12.991 1.00 96.00 269 TYR A CA 1
ATOM 2097 C C . TYR A 1 269 ? 6.470 -13.594 13.345 1.00 96.00 269 TYR A C 1
ATOM 2099 O O . TYR A 1 269 ? 5.508 -13.322 14.061 1.00 96.00 269 TYR A O 1
ATOM 2107 N N . ARG A 1 270 ? 6.689 -14.837 12.902 1.00 96.00 270 ARG A N 1
ATOM 2108 C CA . ARG A 1 270 ? 5.780 -15.963 13.179 1.00 96.00 270 ARG A CA 1
ATOM 2109 C C . ARG A 1 270 ? 5.743 -16.341 14.656 1.00 96.00 270 ARG A C 1
ATOM 2111 O O . ARG A 1 270 ? 4.673 -16.658 15.175 1.00 96.00 270 ARG A O 1
ATOM 2118 N N . SER A 1 271 ? 6.889 -16.288 15.332 1.00 96.69 271 SER A N 1
ATOM 2119 C CA . SER A 1 271 ? 6.973 -16.514 16.778 1.00 96.69 271 SER A CA 1
ATOM 2120 C C . SER A 1 271 ? 6.112 -15.501 17.542 1.00 96.69 271 SER A C 1
ATOM 2122 O O . SER A 1 271 ? 5.240 -15.883 18.325 1.00 96.69 271 SER A O 1
ATOM 2124 N N . VAL A 1 272 ? 6.274 -14.209 17.236 1.00 97.75 272 VAL A N 1
ATOM 2125 C CA . VAL A 1 272 ? 5.505 -13.122 17.860 1.00 97.75 272 VAL A CA 1
ATOM 2126 C C . VAL A 1 272 ? 4.022 -13.190 17.486 1.00 97.75 272 VAL A C 1
ATOM 2128 O O . VAL A 1 272 ? 3.174 -12.961 18.346 1.00 97.75 272 VAL A O 1
ATOM 2131 N N . TRP A 1 273 ? 3.691 -13.543 16.240 1.00 97.12 273 TRP A N 1
ATOM 2132 C CA . TRP A 1 273 ? 2.313 -13.706 15.761 1.00 97.12 273 TRP A CA 1
ATOM 2133 C C . TRP A 1 273 ? 1.560 -14.728 16.614 1.00 97.12 273 TRP A C 1
ATOM 2135 O O . TRP A 1 273 ? 0.493 -14.435 17.156 1.00 97.12 273 TRP A O 1
ATOM 2145 N N . LYS A 1 274 ? 2.171 -15.904 16.803 1.00 96.88 274 LYS A N 1
ATOM 2146 C CA . LYS A 1 274 ? 1.629 -16.979 17.637 1.00 96.88 274 LYS A CA 1
ATOM 2147 C C . LYS A 1 274 ? 1.543 -16.571 19.107 1.00 96.88 274 LYS A C 1
ATOM 2149 O O . LYS A 1 274 ? 0.522 -16.818 19.741 1.00 96.88 274 LYS A O 1
ATOM 2154 N N . ALA A 1 275 ? 2.585 -15.937 19.646 1.00 97.56 275 ALA A N 1
ATOM 2155 C CA . ALA A 1 275 ? 2.597 -15.460 21.031 1.00 97.56 275 ALA A CA 1
ATOM 2156 C C . ALA A 1 275 ? 1.529 -14.383 21.299 1.00 97.56 275 ALA A C 1
ATOM 2158 O O . ALA A 1 275 ? 1.041 -14.271 22.419 1.00 97.56 275 ALA A O 1
ATOM 2159 N N . SER A 1 276 ? 1.137 -13.629 20.269 1.00 97.31 276 SER A N 1
ATOM 2160 C CA . SER A 1 276 ? 0.076 -12.615 20.334 1.00 97.31 276 SER A CA 1
ATOM 2161 C C . SER A 1 276 ? -1.334 -13.203 20.166 1.00 97.31 276 SER A C 1
ATOM 2163 O O . SER A 1 276 ? -2.309 -12.462 20.218 1.00 97.31 276 SER A O 1
ATOM 2165 N N . GLY A 1 277 ? -1.458 -14.524 19.976 1.00 96.94 277 GLY A N 1
ATOM 2166 C CA . GLY A 1 277 ? -2.742 -15.224 19.884 1.00 96.94 277 GLY A CA 1
ATOM 2167 C C . GLY A 1 277 ? -3.427 -15.152 18.516 1.00 96.94 277 GLY A C 1
ATOM 2168 O O . GLY A 1 277 ? -4.589 -15.540 18.402 1.00 96.94 277 GLY A O 1
ATOM 2169 N N . HIS A 1 278 ? -2.735 -14.683 17.473 1.00 95.31 278 HIS A N 1
ATOM 2170 C CA . HIS A 1 278 ? -3.311 -14.582 16.130 1.00 95.31 278 HIS A CA 1
ATOM 2171 C C . HIS A 1 278 ? -3.398 -15.959 15.445 1.00 95.31 278 HIS A C 1
ATOM 2173 O O . HIS A 1 278 ? -2.485 -16.779 15.583 1.00 95.31 278 HIS A O 1
ATOM 2179 N N . PRO A 1 279 ? -4.462 -16.244 14.670 1.00 91.62 279 PRO A N 1
ATOM 2180 C CA . PRO A 1 279 ? -4.635 -17.535 14.009 1.00 91.62 279 PRO A CA 1
ATOM 2181 C C . PRO A 1 279 ? -3.655 -17.726 12.841 1.00 91.62 279 PRO A C 1
ATOM 2183 O O . PRO A 1 279 ? -3.257 -16.774 12.170 1.00 91.62 279 PRO A O 1
ATOM 2186 N N . GLY A 1 280 ? -3.295 -18.977 12.547 1.00 90.62 280 GLY A N 1
ATOM 2187 C CA . GLY A 1 280 ? -2.404 -19.308 11.431 1.00 90.62 280 GLY A CA 1
ATOM 2188 C C . GLY A 1 280 ? -0.966 -18.811 11.630 1.00 90.62 280 GLY A C 1
ATOM 2189 O O . GLY A 1 280 ? -0.448 -18.817 12.741 1.00 90.62 280 GLY A O 1
ATOM 2190 N N . GLU A 1 281 ? -0.308 -18.418 10.537 1.00 87.62 281 GLU A N 1
ATOM 2191 C CA . GLU A 1 281 ? 1.121 -18.039 10.532 1.00 87.62 281 GLU A CA 1
ATOM 2192 C C . GLU A 1 281 ? 1.390 -16.631 9.976 1.00 87.62 281 GLU A C 1
ATOM 2194 O O . GLU A 1 281 ? 2.547 -16.269 9.764 1.00 87.62 281 GLU A O 1
ATOM 2199 N N . GLY A 1 282 ? 0.336 -15.863 9.682 1.00 87.25 282 GLY A N 1
ATOM 2200 C CA . GLY A 1 282 ? 0.436 -14.599 8.953 1.00 87.25 282 GLY A CA 1
ATOM 2201 C C . GLY A 1 282 ? 0.838 -14.785 7.479 1.00 87.25 282 GLY A C 1
ATOM 2202 O O . GLY A 1 282 ? 1.761 -15.523 7.131 1.00 87.25 282 GLY A O 1
ATOM 2203 N N . SER A 1 283 ? 0.129 -14.123 6.562 1.00 90.44 283 SER A N 1
ATOM 2204 C CA . SER A 1 283 ? 0.471 -14.181 5.132 1.00 90.44 283 SER A CA 1
ATOM 2205 C C . SER A 1 283 ? 1.653 -13.255 4.812 1.00 90.44 283 SER A C 1
ATOM 2207 O O . SER A 1 283 ? 1.752 -12.150 5.347 1.00 90.44 283 SER A O 1
ATOM 2209 N N . VAL A 1 284 ? 2.536 -13.691 3.907 1.00 90.88 284 VAL A N 1
ATOM 2210 C CA . VAL A 1 284 ? 3.780 -12.992 3.538 1.00 90.88 284 VAL A CA 1
ATOM 2211 C C . VAL A 1 284 ? 3.797 -12.718 2.035 1.00 90.88 284 VAL A C 1
ATOM 2213 O O . VAL A 1 284 ? 3.840 -13.660 1.243 1.00 90.88 284 VAL A O 1
ATOM 2216 N N . TYR A 1 285 ? 3.837 -11.444 1.641 1.00 90.25 285 TYR A N 1
ATOM 2217 C CA . TYR A 1 285 ? 4.229 -11.058 0.281 1.00 90.25 285 TYR A CA 1
ATOM 2218 C C . TYR A 1 285 ? 5.712 -10.724 0.245 1.00 90.25 285 TYR A C 1
ATOM 2220 O O . TYR A 1 285 ? 6.173 -9.862 0.991 1.00 90.25 285 TYR A O 1
ATOM 2228 N N . LEU A 1 286 ? 6.442 -11.394 -0.642 1.00 90.50 286 LEU A N 1
ATOM 2229 C CA . LEU A 1 286 ? 7.863 -11.190 -0.860 1.00 90.50 286 LEU A CA 1
ATOM 2230 C C . LEU A 1 286 ? 8.097 -10.584 -2.245 1.00 90.50 286 LEU A C 1
ATOM 2232 O O . LEU A 1 286 ? 7.869 -11.229 -3.265 1.00 90.50 286 LEU A O 1
ATOM 2236 N N . ARG A 1 287 ? 8.616 -9.358 -2.280 1.00 88.81 287 ARG A N 1
ATOM 2237 C CA . ARG A 1 287 ? 9.109 -8.710 -3.495 1.00 88.81 287 ARG A CA 1
ATOM 2238 C C . ARG A 1 287 ? 10.548 -9.130 -3.764 1.00 88.81 287 ARG A C 1
ATOM 2240 O O . ARG A 1 287 ? 11.449 -8.793 -2.994 1.00 88.81 287 ARG A O 1
ATOM 2247 N N . VAL A 1 288 ? 10.762 -9.798 -4.892 1.00 84.94 288 VAL A N 1
ATOM 2248 C CA . VAL A 1 288 ? 12.081 -10.189 -5.397 1.00 84.94 288 VAL A CA 1
ATOM 2249 C C . VAL A 1 288 ? 12.339 -9.436 -6.705 1.00 84.94 288 VAL A C 1
ATOM 2251 O O . VAL A 1 288 ? 11.522 -9.518 -7.626 1.00 84.94 288 VAL A O 1
ATOM 2254 N N . PRO A 1 289 ? 13.432 -8.659 -6.808 1.00 79.31 289 PRO A N 1
ATOM 2255 C CA . PRO A 1 289 ? 13.874 -8.121 -8.088 1.00 79.31 289 PRO A CA 1
ATOM 2256 C C . PRO A 1 289 ? 14.234 -9.264 -9.033 1.00 79.31 289 PRO A C 1
ATOM 2258 O O . PRO A 1 289 ? 15.012 -10.140 -8.658 1.00 79.31 289 PRO A O 1
ATOM 2261 N N . ILE A 1 290 ? 13.690 -9.242 -10.246 1.00 76.62 290 ILE A N 1
ATOM 2262 C CA . ILE A 1 290 ? 14.102 -10.155 -11.312 1.00 76.62 290 ILE A CA 1
ATOM 2263 C C . ILE A 1 290 ? 14.550 -9.332 -12.506 1.00 76.62 290 ILE A C 1
ATOM 2265 O O . ILE A 1 290 ? 13.857 -8.416 -12.949 1.00 76.62 290 ILE A O 1
ATOM 2269 N N . TYR A 1 291 ? 15.710 -9.709 -13.024 1.00 73.56 291 TYR A N 1
ATOM 2270 C CA . TYR A 1 291 ? 16.309 -9.154 -14.220 1.00 73.56 291 TYR A CA 1
ATOM 2271 C C . TYR A 1 291 ? 16.421 -10.276 -15.247 1.00 73.56 291 TYR A C 1
ATOM 2273 O O . TYR A 1 291 ? 16.817 -11.393 -14.912 1.00 73.56 291 TYR A O 1
ATOM 2281 N N . VAL A 1 292 ? 16.033 -9.983 -16.483 1.00 73.25 292 VAL A N 1
ATOM 2282 C CA . VAL A 1 292 ? 16.077 -10.932 -17.596 1.00 73.25 292 VAL A CA 1
ATOM 2283 C C . VAL A 1 292 ? 16.845 -10.268 -18.729 1.00 73.25 292 VAL A C 1
ATOM 2285 O O . VAL A 1 292 ? 16.493 -9.164 -19.141 1.00 73.25 292 VAL A O 1
ATOM 2288 N N . GLY A 1 293 ? 17.879 -10.947 -19.211 1.00 71.88 293 GLY A N 1
ATOM 2289 C CA . GLY A 1 293 ? 18.695 -10.560 -20.359 1.00 71.88 293 GLY A CA 1
ATOM 2290 C C . GLY A 1 293 ? 19.054 -11.798 -21.175 1.00 71.88 293 GLY A C 1
ATOM 2291 O O . GLY A 1 293 ? 18.756 -12.924 -20.765 1.00 71.88 293 GLY A O 1
ATOM 2292 N N . ALA A 1 294 ? 19.668 -11.598 -22.336 1.00 73.81 294 ALA A N 1
ATOM 2293 C CA . ALA A 1 294 ? 20.152 -12.685 -23.179 1.00 73.81 294 ALA A CA 1
ATOM 2294 C C . ALA A 1 294 ? 21.281 -13.475 -22.495 1.00 73.81 294 ALA A C 1
ATOM 2296 O O . ALA A 1 294 ? 21.389 -14.686 -22.691 1.00 73.81 294 ALA A O 1
ATOM 2297 N N . ASP A 1 295 ? 22.086 -12.804 -21.667 1.00 76.19 295 ASP A N 1
ATOM 2298 C CA . ASP A 1 295 ? 23.139 -13.410 -20.858 1.00 76.19 295 ASP A CA 1
ATOM 2299 C C . ASP A 1 295 ? 23.340 -12.692 -19.506 1.00 76.19 295 ASP A C 1
ATOM 2301 O O . ASP A 1 295 ? 22.740 -11.655 -19.217 1.00 76.19 295 ASP A O 1
ATOM 2305 N N . GLU A 1 296 ? 24.187 -13.269 -18.650 1.00 68.88 296 GLU A N 1
ATOM 2306 C CA . GLU A 1 296 ? 24.488 -12.743 -17.313 1.00 68.88 296 GLU A CA 1
ATOM 2307 C C . GLU A 1 296 ? 25.186 -11.373 -17.350 1.00 68.88 296 GLU A C 1
ATOM 2309 O O . GLU A 1 296 ? 24.968 -10.545 -16.466 1.00 68.88 296 GLU A O 1
ATOM 2314 N N . ARG A 1 297 ? 25.990 -11.084 -18.383 1.00 70.94 297 ARG A N 1
ATOM 2315 C CA . ARG A 1 297 ? 26.702 -9.802 -18.496 1.00 70.94 297 ARG A CA 1
ATOM 2316 C C . ARG A 1 297 ? 25.740 -8.659 -18.785 1.00 70.94 297 ARG A C 1
ATOM 2318 O O . ARG A 1 297 ? 25.974 -7.556 -18.305 1.00 70.94 297 ARG A O 1
ATOM 2325 N N . GLU A 1 298 ? 24.677 -8.916 -19.543 1.00 60.53 298 GLU A N 1
ATOM 2326 C CA . GLU A 1 298 ? 23.595 -7.954 -19.781 1.00 60.53 298 GLU A CA 1
ATOM 2327 C C . GLU A 1 298 ? 22.788 -7.661 -18.507 1.00 60.53 298 GLU A C 1
ATOM 2329 O O . GLU A 1 298 ? 22.289 -6.553 -18.329 1.00 60.53 298 GLU A O 1
ATOM 2334 N N . VAL A 1 299 ? 22.677 -8.646 -17.611 1.00 59.00 299 VAL A N 1
ATOM 2335 C CA . VAL A 1 299 ? 21.888 -8.550 -16.375 1.00 59.00 299 VAL A CA 1
ATOM 2336 C C . VAL A 1 299 ? 22.646 -7.871 -15.228 1.00 59.00 299 VAL A C 1
ATOM 2338 O O . VAL A 1 299 ? 22.033 -7.176 -14.421 1.00 59.00 299 VAL A O 1
ATOM 2341 N N . VAL A 1 300 ? 23.959 -8.086 -15.124 1.00 50.19 300 VAL A N 1
ATOM 2342 C CA . VAL A 1 300 ? 24.775 -7.656 -13.971 1.00 50.19 300 VAL A CA 1
ATOM 2343 C C . VAL A 1 300 ? 25.404 -6.261 -14.161 1.00 50.19 300 VAL A C 1
ATOM 2345 O O . VAL A 1 300 ? 25.940 -5.699 -13.204 1.00 50.19 300 VAL A O 1
ATOM 2348 N N . SER A 1 301 ? 25.352 -5.687 -15.371 1.00 39.22 301 SER A N 1
ATOM 2349 C CA . SER A 1 301 ? 26.008 -4.408 -15.711 1.00 39.22 301 SER A CA 1
ATOM 2350 C C . SER A 1 301 ? 25.148 -3.172 -15.461 1.00 39.22 301 SER A C 1
ATOM 2352 O O . SER A 1 301 ? 25.648 -2.248 -14.770 1.00 39.22 301 SER A O 1
#

Sequence (301 aa):
MRFFFGPRRFHLILSLSKDARRSSICPTAGHIGVRFAVEARNAYDDEHNRRSSGECRVMHFGMFMEFGFREGGNSARAFAEGFDLVDAAEAWGLDCAWLAEFHFNPGRSVLSSPIVTATAIASRTKRMRVGLAVYVLPLAGSPLRVAEEVATLDQISEGRFDFGIGRSGFQRSYRSYGIAYDESQARFDEALAILRRAWAGGKFSYEGKYYTVTEAEVMPTPVQKPHPPLRMAATSAGTFEKVAREGLPVFVGLRGDGLSFLAESLDHYRSVWKASGHPGEGSVYLRVPIYVGADEREVVS